Protein AF-A0A7S3T5W5-F1 (afdb_monomer)

Organism: NCBI:txid141414

Structure (mmCIF, N/CA/C/O backbone):
data_AF-A0A7S3T5W5-F1
#
_entry.id   AF-A0A7S3T5W5-F1
#
loop_
_atom_site.group_PDB
_atom_site.id
_atom_site.type_symbol
_atom_site.label_atom_id
_atom_site.label_alt_id
_atom_site.label_comp_id
_atom_site.label_asym_id
_atom_site.label_entity_id
_atom_site.label_seq_id
_atom_site.pdbx_PDB_ins_code
_atom_site.Cartn_x
_atom_site.Cartn_y
_atom_site.Cartn_z
_atom_site.occupancy
_atom_site.B_iso_or_equiv
_atom_site.auth_seq_id
_atom_site.auth_comp_id
_atom_site.auth_asym_id
_atom_site.auth_atom_id
_atom_site.pdbx_PDB_model_num
ATOM 1 N N . ARG A 1 1 ? 29.619 -6.002 -3.036 1.00 86.00 1 ARG A N 1
ATOM 2 C CA . ARG A 1 1 ? 29.368 -7.464 -2.971 1.00 86.00 1 ARG A CA 1
ATOM 3 C C . ARG A 1 1 ? 28.247 -7.757 -3.954 1.00 86.00 1 ARG A C 1
ATOM 5 O O . ARG A 1 1 ? 27.378 -6.903 -4.062 1.00 86.00 1 ARG A O 1
ATOM 12 N N . LEU A 1 2 ? 28.286 -8.880 -4.668 1.00 93.62 2 LEU A N 1
ATOM 13 C CA . LEU A 1 2 ? 27.121 -9.332 -5.434 1.00 93.62 2 LEU A CA 1
ATOM 14 C C . LEU A 1 2 ? 26.094 -9.904 -4.450 1.00 93.62 2 LEU A C 1
ATOM 16 O O . LEU A 1 2 ? 26.491 -10.571 -3.492 1.00 93.62 2 LEU A O 1
ATOM 20 N N . ALA A 1 3 ? 24.821 -9.569 -4.641 1.00 94.62 3 ALA A N 1
ATOM 21 C CA . ALA A 1 3 ? 23.721 -10.067 -3.823 1.00 94.62 3 ALA A CA 1
ATOM 22 C C . ALA A 1 3 ? 23.105 -11.312 -4.475 1.00 94.62 3 ALA A C 1
ATOM 24 O O . ALA A 1 3 ? 23.184 -11.472 -5.688 1.00 94.62 3 ALA A O 1
ATOM 25 N N . ASP A 1 4 ? 22.488 -12.178 -3.673 1.00 95.12 4 ASP A N 1
ATOM 26 C CA . ASP A 1 4 ? 21.743 -13.350 -4.161 1.00 95.12 4 ASP A CA 1
ATOM 27 C C . ASP A 1 4 ? 20.246 -13.011 -4.332 1.00 95.12 4 ASP A C 1
ATOM 29 O O . ASP A 1 4 ? 19.362 -13.739 -3.891 1.00 95.12 4 ASP A O 1
ATOM 33 N N . THR A 1 5 ? 19.978 -11.830 -4.898 1.00 95.19 5 THR A N 1
ATOM 34 C CA . THR A 1 5 ? 18.651 -11.273 -5.210 1.00 95.19 5 THR A CA 1
ATOM 35 C C . THR A 1 5 ? 18.779 -10.315 -6.386 1.00 95.19 5 THR A C 1
ATOM 37 O O . THR A 1 5 ? 19.760 -9.571 -6.451 1.00 95.19 5 THR A O 1
ATOM 40 N N . ASP A 1 6 ? 17.770 -10.286 -7.257 1.00 96.06 6 ASP A N 1
ATOM 41 C CA . ASP A 1 6 ? 17.783 -9.464 -8.479 1.00 96.06 6 ASP A CA 1
ATOM 42 C C . ASP A 1 6 ? 16.887 -8.219 -8.393 1.00 96.06 6 ASP A C 1
ATOM 44 O O . ASP A 1 6 ? 16.902 -7.375 -9.286 1.00 96.06 6 ASP A O 1
ATOM 48 N N . VAL A 1 7 ? 16.122 -8.070 -7.307 1.00 96.44 7 VAL A N 1
ATOM 49 C CA . VAL A 1 7 ? 15.159 -6.970 -7.129 1.00 96.44 7 VAL A CA 1
ATOM 50 C C . VAL A 1 7 ? 15.451 -6.136 -5.888 1.00 96.44 7 VAL A C 1
ATOM 52 O O . VAL A 1 7 ? 16.068 -6.593 -4.921 1.00 96.44 7 VAL A O 1
ATOM 55 N N . ARG A 1 8 ? 14.955 -4.894 -5.888 1.00 96.81 8 ARG A N 1
ATOM 56 C CA . ARG A 1 8 ? 15.221 -3.910 -4.824 1.00 96.81 8 ARG A CA 1
ATOM 57 C C . ARG A 1 8 ? 14.296 -4.017 -3.611 1.00 96.81 8 ARG A C 1
ATOM 59 O O . ARG A 1 8 ? 14.532 -3.361 -2.597 1.00 96.81 8 ARG A O 1
ATOM 66 N N . TRP A 1 9 ? 13.193 -4.753 -3.736 1.00 97.56 9 TRP A N 1
ATOM 67 C CA . TRP A 1 9 ? 12.006 -4.560 -2.902 1.00 97.56 9 TRP A CA 1
ATOM 68 C C . TRP A 1 9 ? 12.266 -4.748 -1.399 1.00 97.56 9 TRP A C 1
ATOM 70 O O . TRP A 1 9 ? 11.926 -3.865 -0.610 1.00 97.56 9 TRP A O 1
ATOM 80 N N . SER A 1 10 ? 12.926 -5.837 -0.996 1.00 95.81 10 SER A N 1
ATOM 81 C CA . SER A 1 10 ? 13.280 -6.099 0.409 1.00 95.81 10 SER A CA 1
ATOM 82 C C . SER A 1 10 ? 14.256 -5.071 0.985 1.00 95.81 10 SER A C 1
ATOM 84 O O . SER A 1 10 ? 14.128 -4.686 2.147 1.00 95.81 10 SER A O 1
ATOM 86 N N . VAL A 1 11 ? 15.194 -4.578 0.170 1.00 96.94 11 VAL A N 1
ATOM 87 C CA . VAL A 1 11 ? 16.167 -3.556 0.579 1.00 96.94 11 VAL A CA 1
ATOM 88 C C . VAL A 1 11 ? 15.455 -2.241 0.872 1.00 96.94 11 VAL A C 1
ATOM 90 O O . VAL A 1 11 ? 15.682 -1.647 1.925 1.00 96.94 11 VAL A O 1
ATOM 93 N N . ILE A 1 12 ? 14.553 -1.805 -0.016 1.00 97.94 12 ILE A N 1
ATOM 94 C CA . ILE A 1 12 ? 13.776 -0.584 0.226 1.00 97.94 12 ILE A CA 1
ATOM 95 C C . ILE A 1 12 ? 12.844 -0.778 1.422 1.00 97.94 12 ILE A C 1
ATOM 97 O O . ILE A 1 12 ? 12.814 0.084 2.297 1.00 97.94 12 ILE A O 1
ATOM 101 N N . SER A 1 13 ? 12.156 -1.921 1.504 1.00 97.75 13 SER A N 1
ATOM 102 C CA . SER A 1 13 ? 11.285 -2.260 2.633 1.00 97.75 13 SER A CA 1
ATOM 103 C C . SER A 1 13 ? 11.990 -2.100 3.982 1.00 97.75 13 SER A C 1
ATOM 105 O O . SER A 1 13 ? 11.450 -1.447 4.876 1.00 97.75 13 SER A O 1
ATOM 107 N N . ALA A 1 14 ? 13.215 -2.623 4.095 1.00 96.94 14 ALA A N 1
ATOM 108 C CA . ALA A 1 14 ? 14.029 -2.533 5.303 1.00 96.94 14 ALA A CA 1
ATOM 109 C C . ALA A 1 14 ? 14.593 -1.123 5.558 1.00 96.94 14 ALA A C 1
ATOM 111 O O . ALA A 1 14 ? 14.761 -0.735 6.709 1.00 96.94 14 ALA A O 1
ATOM 112 N N . SER A 1 15 ? 14.879 -0.346 4.506 1.00 96.94 15 SER A N 1
ATOM 113 C CA . SER A 1 15 ? 15.475 0.998 4.627 1.00 96.94 15 SER A CA 1
ATOM 114 C C . SER A 1 15 ? 14.566 2.043 5.281 1.00 96.94 15 SER A C 1
ATOM 116 O O . SER A 1 15 ? 15.057 3.059 5.768 1.00 96.94 15 SER A O 1
ATOM 118 N N . VAL A 1 16 ? 13.255 1.795 5.288 1.00 96.44 16 VAL A N 1
ATOM 119 C CA . VAL A 1 16 ? 12.230 2.673 5.874 1.00 96.44 16 VAL A CA 1
ATOM 120 C C . VAL A 1 16 ? 11.321 1.921 6.851 1.00 96.44 16 VAL A C 1
ATOM 122 O O . VAL A 1 16 ? 10.194 2.348 7.100 1.00 96.44 16 VAL A O 1
ATOM 125 N N . ASP A 1 17 ? 11.784 0.778 7.369 1.00 96.56 17 ASP A N 1
ATOM 126 C CA . ASP A 1 17 ? 11.076 0.040 8.414 1.00 96.56 17 ASP A CA 1
ATOM 127 C C . ASP A 1 17 ? 11.298 0.733 9.759 1.00 96.56 17 ASP A C 1
ATOM 129 O O . ASP A 1 17 ? 12.344 0.600 10.393 1.00 96.56 17 ASP A O 1
ATOM 133 N N . ASP A 1 18 ? 10.301 1.505 10.162 1.00 95.06 18 ASP A N 1
ATOM 134 C CA . ASP A 1 18 ? 10.277 2.299 11.385 1.00 95.06 18 ASP A CA 1
ATOM 135 C C . ASP A 1 18 ? 9.719 1.540 12.589 1.00 95.06 18 ASP A C 1
ATOM 137 O O . ASP A 1 18 ? 9.651 2.100 13.683 1.00 95.06 18 ASP A O 1
ATOM 141 N N . ARG A 1 19 ? 9.347 0.267 12.407 1.00 94.88 19 ARG A N 1
ATOM 142 C CA . ARG A 1 19 ? 8.740 -0.522 13.472 1.00 94.88 19 ARG A CA 1
ATOM 143 C C . ARG A 1 19 ? 9.658 -0.635 14.682 1.00 94.88 19 ARG A C 1
ATOM 145 O O . ARG A 1 19 ? 10.811 -1.077 14.578 1.00 94.88 19 ARG A O 1
ATOM 152 N N . THR A 1 20 ? 9.108 -0.360 15.857 1.00 92.12 20 THR A N 1
ATOM 153 C CA . THR A 1 20 ? 9.765 -0.654 17.128 1.00 92.12 20 THR A CA 1
ATOM 154 C C . THR A 1 20 ? 9.981 -2.172 17.280 1.00 92.12 20 THR A C 1
ATOM 156 O O . THR A 1 20 ? 9.339 -2.992 16.609 1.00 92.12 20 THR A O 1
ATOM 159 N N . PRO A 1 21 ? 10.865 -2.616 18.191 1.00 90.00 21 PRO A N 1
ATOM 160 C CA . PRO A 1 21 ? 10.935 -4.025 18.572 1.00 90.00 21 PRO A CA 1
ATOM 161 C C . PRO A 1 21 ? 9.570 -4.608 18.980 1.00 90.00 21 PRO A C 1
ATOM 163 O O . PRO A 1 21 ? 9.238 -5.709 18.544 1.00 90.00 21 PRO A O 1
ATOM 166 N N . GLY A 1 22 ? 8.757 -3.851 19.729 1.00 89.38 22 GLY A N 1
ATOM 167 C CA . GLY A 1 22 ? 7.414 -4.264 20.148 1.00 89.38 22 GLY A CA 1
ATOM 168 C C . GLY A 1 22 ? 6.473 -4.483 18.963 1.00 89.38 22 GLY A C 1
ATOM 169 O O . GLY A 1 22 ? 5.847 -5.536 18.858 1.00 89.38 22 GLY A O 1
ATOM 170 N N . GLU A 1 23 ? 6.458 -3.561 18.002 1.00 94.19 23 GLU A N 1
ATOM 171 C CA . GLU A 1 23 ? 5.658 -3.690 16.777 1.00 94.19 23 GLU A CA 1
ATOM 172 C C . GLU A 1 23 ? 6.127 -4.853 15.892 1.00 94.19 23 GLU A C 1
ATOM 174 O O . GLU A 1 23 ? 5.325 -5.475 15.196 1.00 94.19 23 GLU A O 1
ATOM 179 N N . ARG A 1 24 ? 7.415 -5.217 15.942 1.00 93.69 24 ARG A N 1
ATOM 180 C CA . ARG A 1 24 ? 7.939 -6.432 15.291 1.00 93.69 24 ARG A CA 1
ATOM 181 C C . ARG A 1 24 ? 7.608 -7.724 16.049 1.00 93.69 24 ARG A C 1
ATOM 183 O O . ARG A 1 24 ? 7.930 -8.804 15.558 1.00 93.69 24 ARG A O 1
ATOM 190 N N . GLY A 1 25 ? 6.962 -7.637 17.213 1.00 88.31 25 GLY A N 1
ATOM 191 C CA . GLY A 1 25 ? 6.639 -8.776 18.075 1.00 88.31 25 GLY A CA 1
ATOM 192 C C . GLY A 1 25 ? 7.830 -9.305 18.880 1.00 88.31 25 GLY A C 1
ATOM 193 O O . GLY A 1 25 ? 7.801 -10.451 19.320 1.00 88.31 25 GLY A O 1
ATOM 194 N N . GLN A 1 26 ? 8.887 -8.507 19.047 1.00 82.75 26 GLN A N 1
ATOM 195 C CA . GLN A 1 26 ? 10.055 -8.861 19.856 1.00 82.75 26 GLN A CA 1
ATOM 196 C C . GLN A 1 26 ? 9.803 -8.499 21.323 1.00 82.75 26 GLN A C 1
ATOM 198 O O . GLN A 1 26 ? 9.280 -7.427 21.634 1.00 82.75 26 GLN A O 1
ATOM 203 N N . VAL A 1 27 ? 10.208 -9.379 22.241 1.00 66.00 27 VAL A N 1
ATOM 204 C CA . VAL A 1 27 ? 10.130 -9.112 23.681 1.00 66.00 27 VAL A CA 1
ATOM 205 C C . VAL A 1 27 ? 11.167 -8.047 24.048 1.00 66.00 27 VAL A C 1
ATOM 207 O O . VAL A 1 27 ? 12.353 -8.185 23.740 1.00 66.00 27 VAL A O 1
ATOM 210 N N . MET A 1 28 ? 10.726 -6.984 24.727 1.00 56.69 28 MET A N 1
ATOM 211 C CA . MET A 1 28 ? 11.601 -5.970 25.327 1.00 56.69 28 MET A CA 1
ATOM 212 C C . MET A 1 28 ? 12.514 -6.647 26.367 1.00 56.69 28 MET A C 1
ATOM 214 O O . MET A 1 28 ? 12.115 -6.844 27.511 1.00 56.69 28 MET A O 1
ATOM 218 N N . GLY A 1 29 ? 13.719 -7.056 25.958 1.00 52.19 29 GLY A N 1
ATOM 219 C CA . GLY A 1 29 ? 14.706 -7.688 26.843 1.00 52.19 29 GLY A CA 1
ATOM 220 C C . GLY A 1 29 ? 15.726 -8.612 26.169 1.00 52.19 29 GLY A C 1
ATOM 221 O O . GLY A 1 29 ? 16.794 -8.818 26.735 1.00 52.19 29 GLY A O 1
ATOM 222 N N . GLU A 1 30 ? 15.457 -9.138 24.968 1.00 48.59 30 GLU A N 1
ATOM 223 C CA . GLU A 1 30 ? 16.302 -10.200 24.375 1.00 48.59 30 GLU A CA 1
ATOM 224 C C . GLU A 1 30 ? 17.381 -9.731 23.391 1.00 48.59 30 GLU A C 1
ATOM 226 O O . GLU A 1 30 ? 18.191 -10.527 22.922 1.00 48.59 30 GLU A O 1
ATOM 231 N N . SER A 1 31 ? 17.475 -8.439 23.100 1.00 43.03 31 SER A N 1
ATOM 232 C CA . SER A 1 31 ? 18.509 -7.953 22.190 1.00 43.03 31 SER A CA 1
ATOM 233 C C . SER A 1 31 ? 19.045 -6.614 22.650 1.00 43.03 31 SER A C 1
ATOM 235 O O . SER A 1 31 ? 18.302 -5.635 22.699 1.00 43.03 31 SER A O 1
ATOM 237 N N . GLY A 1 32 ? 20.354 -6.573 22.917 1.00 44.53 32 GLY A N 1
ATOM 238 C CA . GLY A 1 32 ? 21.170 -5.360 23.007 1.00 44.53 32 GLY A CA 1
ATOM 239 C C . GLY A 1 32 ? 21.249 -4.636 21.661 1.00 44.53 32 GLY A C 1
ATOM 240 O O . GLY A 1 32 ? 22.332 -4.418 21.125 1.00 44.53 32 GLY A O 1
ATOM 241 N N . SER A 1 33 ? 20.089 -4.320 21.085 1.00 43.16 33 SER A N 1
ATOM 242 C CA . SER A 1 33 ? 19.971 -3.505 19.891 1.00 43.16 33 SER A CA 1
ATOM 243 C C . SER A 1 33 ? 20.344 -2.066 20.260 1.00 43.16 33 SER A C 1
ATOM 245 O O . SER A 1 33 ? 19.789 -1.527 21.216 1.00 43.16 33 SER A O 1
ATOM 247 N N . PRO A 1 34 ? 21.259 -1.417 19.524 1.00 41.34 34 PRO A N 1
ATOM 248 C CA . PRO A 1 34 ? 21.714 -0.057 19.805 1.00 41.34 34 PRO A CA 1
ATOM 249 C C . PRO A 1 34 ? 20.686 1.027 19.427 1.00 41.34 34 PRO A C 1
ATOM 251 O O . PRO A 1 34 ? 21.015 2.212 19.429 1.00 41.34 34 PRO A O 1
ATOM 254 N N . HIS A 1 35 ? 19.451 0.658 19.072 1.00 46.66 35 HIS A N 1
ATOM 255 C CA . HIS A 1 35 ? 18.385 1.622 18.821 1.00 46.66 35 HIS A CA 1
ATOM 256 C C . HIS A 1 35 ? 17.743 2.047 20.133 1.00 46.66 35 HIS A C 1
ATOM 258 O O . HIS A 1 35 ? 17.235 1.217 20.881 1.00 46.66 35 HIS A O 1
ATOM 264 N N . ALA A 1 36 ? 17.841 3.353 20.393 1.00 50.69 36 ALA A N 1
ATOM 265 C CA . ALA A 1 36 ? 17.398 4.030 21.597 1.00 50.69 36 ALA A CA 1
ATOM 266 C C . ALA A 1 36 ? 16.082 3.449 22.118 1.00 50.69 36 ALA A C 1
ATOM 268 O O . ALA A 1 36 ? 15.054 3.502 21.443 1.00 50.69 36 ALA A O 1
ATOM 269 N N . THR A 1 37 ? 16.124 2.897 23.327 1.00 62.66 37 THR A N 1
ATOM 270 C CA . THR A 1 37 ? 14.922 2.539 24.065 1.00 62.66 37 THR A CA 1
ATOM 271 C C . THR A 1 37 ? 14.177 3.841 24.334 1.00 62.66 37 THR A C 1
ATOM 273 O O . THR A 1 37 ? 14.591 4.632 25.184 1.00 62.66 37 THR A O 1
ATOM 276 N N . LEU A 1 38 ? 13.129 4.111 23.554 1.00 67.75 38 LEU A N 1
ATOM 277 C CA . LEU A 1 38 ? 12.224 5.224 23.817 1.00 67.75 38 LEU A CA 1
ATOM 278 C C . LEU A 1 38 ? 11.698 5.091 25.249 1.00 67.75 38 LEU A C 1
ATOM 280 O O . LEU A 1 38 ? 11.463 3.979 25.737 1.00 67.75 38 LEU A O 1
ATOM 284 N N . SER A 1 39 ? 11.531 6.217 25.943 1.00 76.75 39 SER A N 1
ATOM 285 C CA . SER A 1 39 ? 10.939 6.168 27.276 1.00 76.75 39 SER A CA 1
ATOM 286 C C . SER A 1 39 ? 9.502 5.648 27.178 1.00 76.75 39 SER A C 1
ATOM 288 O O . SER A 1 39 ? 8.839 5.828 26.156 1.00 76.75 39 SER A O 1
ATOM 290 N N . SER A 1 40 ? 8.967 5.052 28.249 1.00 76.81 40 SER A N 1
ATOM 291 C CA . SER A 1 40 ? 7.560 4.619 28.269 1.00 76.81 40 SER A CA 1
ATOM 292 C C . SER A 1 40 ? 6.593 5.759 27.925 1.00 76.81 40 SER A C 1
ATOM 294 O O . SER A 1 40 ? 5.535 5.514 27.361 1.00 76.81 40 SER A O 1
ATOM 296 N N . LYS A 1 41 ? 6.961 7.009 28.238 1.00 82.25 41 LYS A N 1
ATOM 297 C CA . LYS A 1 41 ? 6.171 8.198 27.906 1.00 82.25 41 LYS A CA 1
ATOM 298 C C . LYS A 1 41 ? 6.202 8.518 26.410 1.00 82.25 41 LYS A C 1
ATOM 300 O O . LYS A 1 41 ? 5.179 8.933 25.879 1.00 82.25 41 LYS A O 1
ATOM 305 N N . ASP A 1 42 ? 7.346 8.339 25.756 1.00 82.50 42 ASP A N 1
ATOM 306 C CA . ASP A 1 42 ? 7.488 8.591 24.318 1.00 82.50 42 ASP A CA 1
ATOM 307 C C . ASP A 1 42 ? 6.812 7.479 23.507 1.00 82.50 42 ASP A C 1
ATOM 309 O O . ASP A 1 42 ? 6.138 7.762 22.526 1.00 82.50 42 ASP A O 1
ATOM 313 N N . MET A 1 43 ? 6.889 6.228 23.976 1.00 79.38 43 MET A N 1
ATOM 314 C CA . MET A 1 43 ? 6.173 5.096 23.374 1.00 79.38 43 MET A CA 1
ATOM 315 C C . MET A 1 43 ? 4.655 5.311 23.361 1.00 79.38 43 MET A C 1
ATOM 317 O O . MET A 1 43 ? 4.012 5.017 22.363 1.00 79.38 43 MET A O 1
ATOM 321 N N . LEU A 1 44 ? 4.080 5.881 24.427 1.00 83.75 44 LEU A N 1
ATOM 322 C CA . LEU A 1 44 ? 2.645 6.196 24.497 1.00 83.75 44 LEU A CA 1
ATOM 323 C C . LEU A 1 44 ? 2.183 7.246 23.472 1.00 83.75 44 LEU A C 1
ATOM 325 O O . LEU A 1 44 ? 0.979 7.401 23.293 1.00 83.75 44 LEU A O 1
ATOM 329 N N . GLN A 1 45 ? 3.103 7.979 22.837 1.00 87.19 45 GLN A N 1
ATOM 330 C CA . GLN A 1 45 ? 2.773 8.940 21.778 1.00 87.19 45 GLN A CA 1
ATOM 331 C C . GLN A 1 45 ? 2.761 8.309 20.384 1.00 87.19 45 GLN A C 1
ATOM 333 O O . GLN A 1 45 ? 2.250 8.932 19.459 1.00 87.19 45 GLN A O 1
ATOM 338 N N . LEU A 1 46 ? 3.327 7.109 20.234 1.00 91.44 46 LEU A N 1
ATOM 339 C CA . LEU A 1 46 ? 3.316 6.372 18.975 1.00 91.44 46 LEU A CA 1
ATOM 340 C C . LEU A 1 46 ? 1.947 5.730 18.744 1.00 91.44 46 LEU A C 1
ATOM 342 O O . LEU A 1 46 ? 1.253 5.349 19.695 1.00 91.44 46 LEU A O 1
ATOM 346 N N . ALA A 1 47 ? 1.592 5.537 17.478 1.00 91.25 47 ALA A N 1
ATOM 347 C CA . ALA A 1 47 ? 0.426 4.765 17.078 1.00 91.25 47 ALA A CA 1
ATOM 348 C C . ALA A 1 47 ? 0.428 3.389 17.772 1.00 91.25 47 ALA A C 1
ATOM 350 O O . ALA A 1 47 ? 1.439 2.686 17.832 1.00 91.25 47 ALA A O 1
ATOM 351 N N . GLY A 1 48 ? -0.700 3.013 18.384 1.00 89.62 48 GLY A N 1
ATOM 352 C CA . GLY A 1 48 ? -0.797 1.765 19.153 1.00 89.62 48 GLY A CA 1
ATOM 353 C C . GLY A 1 48 ? 0.204 1.651 20.318 1.00 89.62 48 GLY A C 1
ATOM 354 O O . GLY A 1 48 ? 0.554 0.540 20.728 1.00 89.62 48 GLY A O 1
ATOM 355 N N . GLY A 1 49 ? 0.719 2.777 20.820 1.00 90.06 49 GLY A N 1
ATOM 356 C CA . GLY A 1 49 ? 1.730 2.828 21.874 1.00 90.06 49 GLY A CA 1
ATOM 357 C C . GLY A 1 49 ? 3.083 2.229 21.473 1.00 90.06 49 GLY A C 1
ATOM 358 O O . GLY A 1 49 ? 3.848 1.837 22.355 1.00 90.06 49 GLY A O 1
ATOM 359 N N . GLY A 1 50 ? 3.340 2.049 20.170 1.00 88.25 50 GLY A N 1
ATOM 360 C CA . GLY A 1 50 ? 4.531 1.373 19.649 1.00 88.25 50 GLY A CA 1
ATOM 361 C C . GLY A 1 50 ? 4.656 -0.087 20.098 1.00 88.25 50 GLY A C 1
ATOM 362 O O . GLY A 1 50 ? 5.763 -0.622 20.145 1.00 88.25 50 GLY A O 1
ATOM 363 N N . MET A 1 51 ? 3.546 -0.723 20.489 1.00 87.31 51 MET A N 1
ATOM 364 C CA . MET A 1 51 ? 3.509 -2.098 21.008 1.00 87.31 51 MET A CA 1
ATOM 365 C C . MET A 1 51 ? 2.526 -2.997 20.256 1.00 87.31 51 MET A C 1
ATOM 367 O O . MET A 1 51 ? 2.630 -4.221 20.340 1.00 87.31 51 MET A O 1
ATOM 371 N N . VAL A 1 52 ? 1.570 -2.416 19.524 1.00 91.38 52 VAL A N 1
ATOM 372 C CA . VAL A 1 52 ? 0.669 -3.183 18.659 1.00 91.38 52 VAL A CA 1
ATOM 373 C C . VAL A 1 52 ? 1.490 -3.811 17.538 1.00 91.38 52 VAL A C 1
ATOM 375 O O . VAL A 1 52 ? 2.196 -3.127 16.805 1.00 91.38 52 VAL A O 1
ATOM 378 N N . ARG A 1 53 ? 1.409 -5.135 17.397 1.00 94.19 53 ARG A N 1
ATOM 379 C CA . ARG A 1 53 ? 2.174 -5.857 16.380 1.00 94.19 53 ARG A CA 1
ATOM 380 C C . ARG A 1 53 ? 1.772 -5.402 14.977 1.00 94.19 53 ARG A C 1
ATOM 382 O O . ARG A 1 53 ? 0.600 -5.447 14.622 1.00 94.19 53 ARG A O 1
ATOM 389 N N . LEU A 1 54 ? 2.760 -5.049 14.162 1.00 96.94 54 LEU A N 1
ATOM 390 C CA . LEU A 1 54 ? 2.620 -4.686 12.755 1.00 96.94 54 LEU A CA 1
ATOM 391 C C . LEU A 1 54 ? 3.377 -5.725 11.914 1.00 96.94 54 LEU A C 1
ATOM 393 O O . LEU A 1 54 ? 4.612 -5.703 11.884 1.00 96.94 54 LEU A O 1
ATOM 397 N N . PRO A 1 55 ? 2.684 -6.643 11.208 1.00 96.44 55 PRO A N 1
ATOM 398 C CA . PRO A 1 55 ? 3.339 -7.769 10.531 1.00 96.44 55 PRO A CA 1
ATOM 399 C C . PRO A 1 55 ? 4.336 -7.359 9.442 1.00 96.44 55 PRO A C 1
ATOM 401 O O . PRO A 1 55 ? 5.338 -8.039 9.220 1.00 96.44 55 PRO A O 1
ATOM 404 N N . LYS A 1 56 ? 4.100 -6.214 8.793 1.00 97.19 56 LYS A N 1
ATOM 405 C CA . LYS A 1 56 ? 4.893 -5.707 7.667 1.00 97.19 56 LYS A CA 1
ATOM 406 C C . LYS A 1 56 ? 5.502 -4.339 7.980 1.00 97.19 56 LYS A C 1
ATOM 408 O O . LYS A 1 56 ? 4.937 -3.581 8.769 1.00 97.19 56 LYS A O 1
ATOM 413 N N . SER A 1 57 ? 6.606 -4.000 7.314 1.00 97.88 57 SER A N 1
ATOM 414 C CA . SER A 1 57 ? 7.062 -2.605 7.185 1.00 97.88 57 SER A CA 1
ATOM 415 C C . SER A 1 57 ? 5.968 -1.761 6.517 1.00 97.88 57 SER A C 1
ATOM 417 O O . SER A 1 57 ? 5.134 -2.288 5.774 1.00 97.88 57 SER A O 1
ATOM 419 N N . ARG A 1 58 ? 5.972 -0.443 6.741 1.00 97.38 58 ARG A N 1
ATOM 420 C CA . ARG A 1 58 ? 5.111 0.489 5.991 1.00 97.38 58 ARG A CA 1
ATOM 421 C C . ARG A 1 58 ? 5.435 0.523 4.493 1.00 97.38 58 ARG A C 1
ATOM 423 O O . ARG A 1 58 ? 4.610 0.976 3.700 1.00 97.38 58 ARG A O 1
ATOM 430 N N . TYR A 1 59 ? 6.612 0.024 4.105 1.00 98.31 59 TYR A N 1
ATOM 431 C CA . TYR A 1 59 ? 6.942 -0.325 2.728 1.00 98.31 59 TYR A CA 1
ATOM 432 C C . TYR A 1 59 ? 6.867 -1.847 2.543 1.00 98.31 59 TYR A C 1
ATOM 434 O O . TYR A 1 59 ? 7.763 -2.567 2.983 1.00 98.31 59 TYR A O 1
ATOM 442 N N . ALA A 1 60 ? 5.808 -2.359 1.911 1.00 97.62 60 ALA A N 1
ATOM 443 C CA . ALA A 1 60 ? 5.570 -3.800 1.727 1.00 97.62 60 ALA A CA 1
ATOM 444 C C . ALA A 1 60 ? 4.471 -4.085 0.684 1.00 97.62 60 ALA A C 1
ATOM 446 O O . ALA A 1 60 ? 3.885 -3.166 0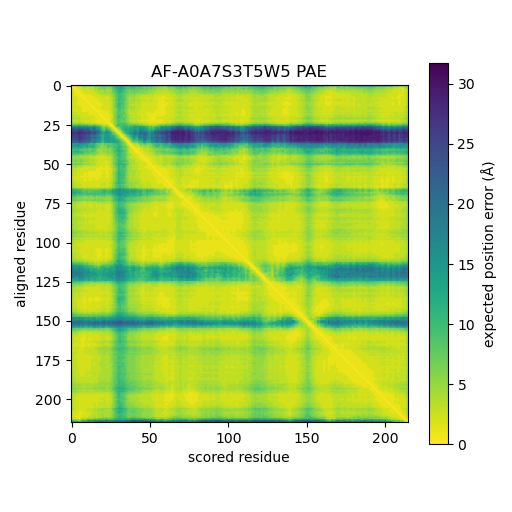.126 1.00 97.62 60 ALA A O 1
ATOM 447 N N . SER A 1 61 ? 4.171 -5.351 0.381 1.00 97.56 61 SER A N 1
ATOM 448 C CA . SER A 1 61 ? 2.969 -5.700 -0.397 1.00 97.5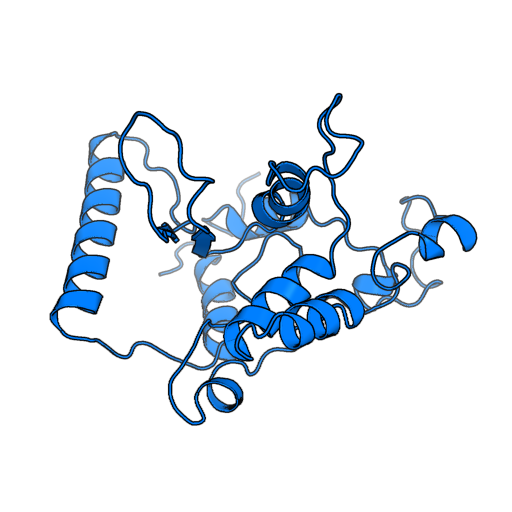6 61 SER A CA 1
ATOM 449 C C . SER A 1 61 ? 1.690 -5.164 0.259 1.00 97.56 61 SER A C 1
ATOM 451 O O . SER A 1 61 ? 1.662 -4.883 1.461 1.00 97.56 61 SER A O 1
ATOM 453 N N . ILE A 1 62 ? 0.617 -5.017 -0.527 1.00 97.31 62 ILE A N 1
ATOM 454 C CA . ILE A 1 62 ? -0.686 -4.604 0.009 1.00 97.31 62 ILE A CA 1
ATOM 455 C C . ILE A 1 62 ? -1.169 -5.534 1.131 1.00 97.31 62 ILE A C 1
ATOM 457 O O . ILE A 1 62 ? -0.921 -6.738 1.119 1.00 97.31 62 ILE A O 1
ATOM 461 N N . SER A 1 63 ? -1.877 -4.960 2.102 1.00 96.94 63 SER A N 1
ATOM 462 C CA . SER A 1 63 ? -2.423 -5.708 3.247 1.00 96.94 63 SER A CA 1
ATOM 463 C C . SER A 1 63 ? -3.923 -5.968 3.142 1.00 96.94 63 SER A C 1
ATOM 465 O O . SER A 1 63 ? -4.436 -6.816 3.864 1.00 96.94 63 SER A O 1
ATOM 467 N N . ARG A 1 64 ? -4.642 -5.213 2.297 1.00 96.50 64 ARG A N 1
ATOM 468 C CA . ARG A 1 64 ? -6.099 -5.310 2.132 1.00 96.50 64 ARG A CA 1
ATOM 469 C C . ARG A 1 64 ? -6.516 -4.931 0.713 1.00 96.50 64 ARG A C 1
ATOM 471 O O . ARG A 1 64 ? -6.081 -3.902 0.196 1.00 96.50 64 ARG A O 1
ATOM 478 N N . TYR A 1 65 ? -7.407 -5.711 0.121 1.00 96.62 65 TYR A N 1
ATOM 479 C CA . TYR A 1 65 ? -8.178 -5.345 -1.056 1.00 96.62 65 TYR A CA 1
ATOM 480 C C . TYR A 1 65 ? -9.326 -4.404 -0.708 1.00 96.62 65 TYR A C 1
ATOM 482 O O . TYR A 1 65 ? -9.993 -4.561 0.317 1.00 96.62 65 TYR A O 1
ATOM 490 N N . LEU A 1 66 ? -9.624 -3.508 -1.650 1.00 94.94 66 LEU A N 1
ATOM 491 C CA . LEU A 1 66 ? -10.857 -2.725 -1.691 1.00 94.94 66 LEU A CA 1
ATOM 492 C C . LEU A 1 66 ? -11.992 -3.509 -2.384 1.00 94.94 66 LEU A C 1
ATOM 494 O O . LEU A 1 66 ? -12.559 -3.047 -3.371 1.00 94.94 66 LEU A O 1
ATOM 498 N N . ALA A 1 67 ? -12.239 -4.751 -1.958 1.00 86.81 67 ALA A N 1
ATOM 499 C CA . ALA A 1 67 ? -13.192 -5.645 -2.616 1.00 86.81 67 ALA A CA 1
ATOM 500 C C . ALA A 1 67 ? -14.635 -5.362 -2.175 1.00 86.81 67 ALA A C 1
ATOM 502 O O . ALA A 1 67 ? -14.938 -5.372 -0.984 1.00 86.81 67 ALA A O 1
ATOM 503 N N . ASN A 1 68 ? -15.540 -5.172 -3.133 1.00 79.44 68 ASN A N 1
ATOM 504 C CA . ASN A 1 68 ? -16.955 -4.866 -2.885 1.00 79.44 68 ASN A CA 1
ATOM 505 C C . ASN A 1 68 ? -17.911 -6.031 -3.211 1.00 79.44 68 ASN A C 1
ATOM 507 O O . ASN A 1 68 ? -19.124 -5.885 -3.072 1.00 79.44 68 ASN A O 1
ATOM 511 N N . CYS A 1 69 ? -17.392 -7.186 -3.636 1.00 83.75 69 CYS A N 1
ATOM 512 C CA . CYS A 1 69 ? -18.206 -8.372 -3.882 1.00 83.75 69 CYS A CA 1
ATOM 513 C C . CYS A 1 69 ? -18.571 -9.110 -2.581 1.00 83.75 69 CYS A C 1
ATOM 515 O O . CYS A 1 69 ? -17.822 -9.110 -1.601 1.00 83.75 69 CYS A O 1
ATOM 517 N N . GLN A 1 70 ? -19.746 -9.745 -2.568 1.00 85.56 70 GLN A N 1
ATOM 518 C CA . GLN A 1 70 ? -20.273 -10.441 -1.392 1.00 85.56 70 GLN A CA 1
ATOM 519 C C . GLN A 1 70 ? -19.326 -11.568 -0.945 1.00 85.56 70 GLN A C 1
ATOM 521 O O . GLN A 1 70 ? -18.964 -12.433 -1.740 1.00 85.56 70 GLN A O 1
ATOM 526 N N . GLY A 1 71 ? -18.924 -11.554 0.329 1.00 87.06 71 GLY A N 1
ATOM 527 C CA . GLY A 1 71 ? -18.005 -12.541 0.916 1.00 87.06 71 GLY A CA 1
ATOM 528 C C . GLY A 1 71 ? -16.534 -12.387 0.501 1.00 87.06 71 GLY A C 1
ATOM 529 O O . GLY A 1 71 ? -15.684 -13.171 0.918 1.00 87.06 71 GLY A O 1
ATOM 530 N N . CYS A 1 72 ? -16.202 -11.403 -0.342 1.00 89.81 72 CYS A N 1
ATOM 531 C CA . CYS A 1 72 ? -14.839 -11.213 -0.836 1.00 89.81 72 CYS A CA 1
ATOM 532 C C . CYS A 1 72 ? -13.895 -10.657 0.226 1.00 89.81 72 CYS A C 1
ATOM 534 O O . CYS A 1 72 ? -12.704 -10.962 0.197 1.00 89.81 72 CYS A O 1
ATOM 536 N N . GLN A 1 73 ? -14.420 -9.871 1.169 1.00 90.56 73 GLN A N 1
ATOM 537 C CA . GLN A 1 73 ? -13.637 -9.366 2.291 1.00 90.56 73 GLN A CA 1
ATOM 538 C C . GLN A 1 73 ? -13.093 -10.521 3.133 1.00 90.56 73 GLN A C 1
ATOM 540 O O . GLN A 1 73 ? -11.882 -10.604 3.303 1.00 90.56 73 GLN A O 1
ATOM 545 N N . GLU A 1 74 ? -13.937 -11.448 3.594 1.00 91.06 74 GLU A N 1
ATOM 546 C CA . GLU A 1 74 ? -13.469 -12.576 4.409 1.00 91.06 74 GLU A CA 1
ATOM 547 C C . GLU A 1 74 ? -12.635 -13.574 3.601 1.00 91.06 74 GLU A C 1
ATOM 549 O O . GLU A 1 74 ? -11.701 -14.172 4.126 1.00 91.06 74 GLU A O 1
ATOM 554 N N . ARG A 1 75 ? -12.964 -13.759 2.318 1.00 94.38 75 ARG A N 1
ATOM 555 C CA . ARG A 1 75 ? -12.296 -14.747 1.467 1.00 94.38 75 ARG A CA 1
ATOM 556 C C . ARG A 1 75 ? -10.896 -14.329 1.024 1.00 94.38 75 ARG A C 1
ATOM 558 O O . ARG A 1 75 ? -10.038 -15.196 0.880 1.00 94.38 75 ARG A O 1
ATOM 565 N N . PHE A 1 76 ? -10.688 -13.048 0.716 1.00 96.00 76 PHE A N 1
ATOM 566 C CA . PHE A 1 76 ? -9.453 -12.584 0.076 1.00 96.00 76 PHE A CA 1
ATOM 567 C C . PHE A 1 76 ? -8.570 -11.722 0.980 1.00 96.00 76 PHE A C 1
ATOM 569 O O . PHE A 1 76 ? -7.367 -11.660 0.743 1.00 96.00 76 PHE A O 1
ATOM 576 N N . ASN A 1 77 ? -9.126 -11.084 2.015 1.00 96.75 77 ASN A N 1
ATOM 577 C CA . ASN A 1 77 ? -8.343 -10.345 3.009 1.00 96.75 77 ASN A CA 1
ATOM 578 C C . ASN A 1 77 ? -8.016 -11.237 4.212 1.00 96.75 77 ASN A C 1
ATOM 580 O O . ASN A 1 77 ? -8.464 -10.983 5.327 1.00 96.75 77 ASN A O 1
ATOM 584 N N . ASP A 1 78 ? -7.230 -12.282 3.965 1.00 96.88 78 ASP A N 1
ATOM 585 C CA . ASP A 1 78 ? -6.866 -13.338 4.919 1.00 96.88 78 ASP A CA 1
ATOM 586 C C . ASP A 1 78 ? -5.559 -13.071 5.691 1.00 96.88 78 ASP A C 1
ATOM 588 O O . ASP A 1 78 ? -5.078 -13.924 6.435 1.00 96.88 78 ASP A O 1
ATOM 592 N N . LEU A 1 79 ? -4.984 -11.877 5.537 1.00 96.81 79 LEU A N 1
ATOM 593 C CA . LEU A 1 79 ? -3.816 -11.432 6.292 1.00 96.81 79 LEU A CA 1
ATOM 59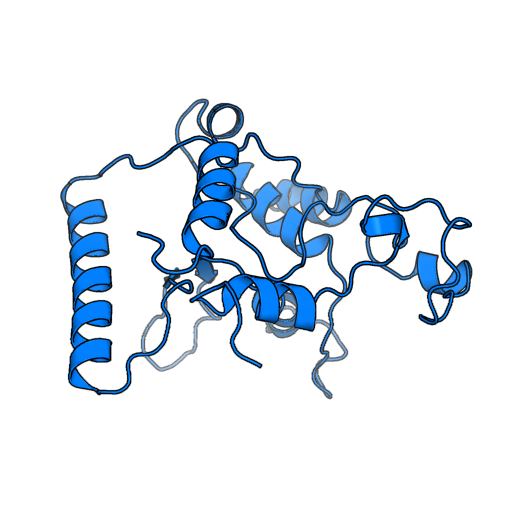4 C C . LEU A 1 79 ? -4.205 -10.778 7.621 1.00 96.81 79 LEU A C 1
ATOM 596 O O . LEU A 1 79 ? -5.216 -10.081 7.735 1.00 96.81 79 LEU A O 1
ATOM 600 N N . GLU A 1 80 ? -3.317 -10.894 8.606 1.00 95.81 80 GLU A N 1
ATOM 601 C CA . GLU A 1 80 ? -3.340 -10.038 9.789 1.00 95.81 80 GLU A CA 1
ATOM 602 C C . GLU A 1 80 ? -3.018 -8.592 9.373 1.00 95.81 80 GLU A C 1
ATOM 604 O O . GLU A 1 80 ? -1.878 -8.242 9.068 1.00 95.81 80 GLU A O 1
ATOM 609 N N . ALA A 1 81 ? -4.045 -7.746 9.336 1.00 96.12 81 ALA A N 1
ATOM 610 C CA . ALA A 1 81 ? -3.936 -6.330 9.004 1.00 96.12 81 ALA A CA 1
ATOM 611 C C . ALA A 1 81 ? -4.540 -5.504 10.151 1.00 96.12 81 ALA A C 1
ATOM 613 O O . ALA A 1 81 ? -5.748 -5.244 10.123 1.00 96.12 81 ALA A O 1
ATOM 614 N N . PRO A 1 82 ? -3.725 -5.132 11.163 1.00 96.94 82 PRO A N 1
ATOM 615 C CA . PRO A 1 82 ? -4.154 -4.317 12.298 1.00 96.94 82 PRO A CA 1
ATOM 616 C C . PRO A 1 82 ? -4.837 -3.030 11.840 1.00 96.94 82 PRO A C 1
ATOM 618 O O . PRO A 1 82 ? -4.481 -2.481 10.797 1.00 96.94 82 PRO A O 1
ATOM 621 N N . LEU A 1 83 ? -5.811 -2.555 12.609 1.00 97.88 83 LEU A N 1
ATOM 622 C CA . LEU A 1 83 ? -6.595 -1.362 12.296 1.00 97.88 83 LEU A CA 1
ATOM 623 C C . LEU A 1 83 ? -6.486 -0.377 13.449 1.00 97.88 83 LEU A C 1
ATOM 625 O O . LEU A 1 83 ? -6.544 -0.793 14.606 1.00 97.88 83 LEU A O 1
ATOM 629 N N . ASP A 1 84 ? -6.384 0.907 13.129 1.00 97.88 84 ASP A N 1
ATOM 630 C CA . ASP A 1 84 ? -6.546 1.950 14.128 1.00 97.88 84 ASP A CA 1
ATOM 631 C C . ASP A 1 84 ? -8.039 2.074 14.500 1.00 97.88 84 ASP A C 1
ATOM 633 O O . ASP A 1 84 ? -8.868 2.336 13.618 1.00 97.88 84 ASP A O 1
ATOM 637 N N . PRO A 1 85 ? -8.425 1.820 15.765 1.00 97.00 85 PRO A N 1
ATOM 638 C CA . PRO A 1 85 ? -9.831 1.754 16.154 1.00 97.00 85 PRO A CA 1
ATOM 639 C C . PRO A 1 85 ? -10.518 3.123 16.113 1.00 97.00 85 PRO A C 1
ATOM 641 O O . PRO A 1 85 ? -11.709 3.184 15.809 1.00 97.00 85 PRO A O 1
ATOM 644 N N . GLU A 1 86 ? -9.788 4.207 16.386 1.00 96.62 86 GLU A N 1
ATOM 645 C CA . GLU A 1 86 ? -10.334 5.567 16.380 1.00 96.62 86 GLU A CA 1
ATOM 646 C C . GLU A 1 86 ? -10.623 6.032 14.950 1.00 96.62 86 GLU A C 1
ATOM 648 O O . GLU A 1 86 ? -11.735 6.472 14.651 1.00 96.62 86 GLU A O 1
ATOM 653 N N . ALA A 1 87 ? -9.668 5.848 14.036 1.00 97.38 87 ALA A N 1
ATOM 654 C CA . ALA A 1 87 ? -9.847 6.118 12.617 1.00 97.38 87 ALA A CA 1
ATOM 655 C C . ALA A 1 87 ? -10.973 5.262 12.028 1.00 97.38 87 ALA A C 1
ATOM 657 O O . ALA A 1 87 ? -11.788 5.770 11.260 1.00 97.38 87 ALA A O 1
ATOM 658 N N . LEU A 1 88 ? -11.057 3.978 12.398 1.00 98.31 88 LEU A N 1
ATOM 659 C CA . LEU A 1 88 ? -12.121 3.096 11.922 1.00 98.31 88 LEU A CA 1
ATOM 660 C C . LEU A 1 88 ? -13.506 3.582 12.364 1.00 98.31 88 LEU A C 1
ATOM 662 O O . LEU A 1 88 ? -14.410 3.665 11.533 1.00 98.31 88 LEU A O 1
ATOM 666 N N . ALA A 1 89 ? -13.665 3.924 13.647 1.00 98.50 89 ALA A N 1
ATOM 667 C CA . ALA A 1 89 ? -14.918 4.452 14.179 1.00 98.50 89 ALA A CA 1
ATOM 668 C C . ALA A 1 89 ? -15.314 5.759 13.478 1.00 98.50 89 ALA A C 1
ATOM 670 O O . ALA A 1 89 ? -16.436 5.877 12.992 1.00 98.50 89 ALA A O 1
ATOM 671 N N . LEU A 1 90 ? -14.365 6.688 13.318 1.00 97.81 90 LEU A N 1
ATOM 672 C CA . LEU A 1 90 ? -14.585 7.954 12.618 1.00 97.81 90 LEU A CA 1
ATOM 673 C C . LEU A 1 90 ? -15.051 7.745 11.168 1.00 97.81 90 LEU A C 1
ATOM 675 O O . LEU A 1 90 ? -15.949 8.440 10.692 1.00 97.81 90 LEU A O 1
ATOM 679 N N . LEU A 1 91 ? -14.448 6.792 10.452 1.00 98.00 91 LEU A N 1
ATOM 680 C CA . LEU A 1 91 ? -14.810 6.482 9.068 1.00 98.00 91 LEU A CA 1
ATOM 681 C C . LEU A 1 91 ? -16.216 5.874 8.974 1.00 98.00 91 LEU A C 1
ATOM 683 O O . LEU A 1 91 ? -16.968 6.228 8.065 1.00 98.00 91 LEU A O 1
ATOM 687 N N . TYR A 1 92 ? -16.599 5.013 9.919 1.00 98.19 92 TYR A N 1
ATOM 688 C CA . TYR A 1 92 ? -17.957 4.468 9.989 1.00 98.19 92 TYR A CA 1
ATOM 689 C C . TYR A 1 92 ? -19.004 5.513 10.344 1.00 98.19 92 TYR A C 1
ATOM 691 O O . TYR A 1 92 ? -20.040 5.568 9.681 1.00 98.19 92 TYR A O 1
ATOM 699 N N . ASP A 1 93 ? -18.723 6.382 11.312 1.00 98.31 93 ASP A N 1
ATOM 700 C CA . ASP A 1 93 ? -19.623 7.475 11.683 1.00 98.31 93 ASP A CA 1
ATOM 701 C C . ASP A 1 93 ? -19.831 8.454 10.514 1.00 98.31 93 ASP A C 1
ATOM 703 O O . ASP A 1 93 ? -20.913 9.018 10.343 1.00 98.31 93 ASP A O 1
ATOM 707 N N . ALA A 1 94 ? -18.822 8.605 9.649 1.00 97.31 94 ALA A N 1
ATOM 708 C CA . ALA A 1 94 ? -18.906 9.368 8.405 1.00 97.31 94 ALA A CA 1
ATOM 709 C C . ALA A 1 94 ? -19.616 8.627 7.248 1.00 97.31 94 ALA A C 1
ATOM 711 O O . ALA A 1 94 ? -19.780 9.200 6.168 1.00 97.31 94 ALA A O 1
ATOM 712 N N . GLY A 1 95 ? -20.038 7.373 7.442 1.00 97.62 95 GLY A N 1
ATOM 713 C CA . GLY A 1 95 ? -20.746 6.568 6.444 1.00 97.62 95 GLY A CA 1
ATOM 714 C C . GLY A 1 95 ? -19.857 5.960 5.353 1.00 97.62 95 GLY A C 1
ATOM 715 O O . GLY A 1 95 ? -20.362 5.622 4.281 1.00 97.62 95 GLY A O 1
ATOM 716 N N . ILE A 1 96 ? -18.546 5.834 5.590 1.00 96.62 96 ILE A N 1
ATOM 717 C CA . ILE A 1 96 ? -17.626 5.146 4.675 1.00 96.62 96 ILE A CA 1
ATOM 718 C C . ILE A 1 96 ? -17.868 3.633 4.744 1.00 96.62 96 ILE A C 1
ATOM 720 O O . ILE A 1 96 ? -18.064 3.073 5.822 1.00 96.62 96 ILE A O 1
ATOM 724 N N . ASP A 1 97 ? -17.852 2.963 3.589 1.00 95.06 97 ASP A N 1
ATOM 725 C CA . ASP A 1 97 ? -18.084 1.522 3.510 1.00 95.06 97 ASP A CA 1
ATOM 726 C C . ASP A 1 97 ? -16.995 0.705 4.228 1.00 95.06 97 ASP A C 1
ATOM 728 O O . ASP A 1 97 ? -15.845 1.129 4.345 1.00 95.06 97 ASP A O 1
ATOM 732 N N . ASP A 1 98 ? -17.359 -0.503 4.669 1.00 94.06 98 ASP A N 1
ATOM 733 C CA . ASP A 1 98 ? -16.498 -1.414 5.439 1.00 94.06 98 ASP A CA 1
ATOM 734 C C . ASP A 1 98 ? -15.122 -1.641 4.801 1.00 94.06 98 ASP A C 1
ATOM 736 O O . ASP A 1 98 ? -14.090 -1.570 5.474 1.00 94.06 98 ASP A O 1
ATOM 740 N N . SER A 1 99 ? -15.091 -1.862 3.486 1.00 95.06 99 SER A N 1
ATOM 741 C CA . SER A 1 99 ? -13.852 -2.173 2.788 1.00 95.06 99 SER A CA 1
ATOM 742 C C . SER A 1 99 ? -12.901 -0.982 2.786 1.00 95.06 99 SER A C 1
ATOM 744 O O . SER A 1 99 ? -11.705 -1.145 3.051 1.00 95.06 99 SER A O 1
ATOM 746 N N . LEU A 1 100 ? -13.408 0.202 2.441 1.00 96.25 100 LEU A N 1
ATOM 747 C CA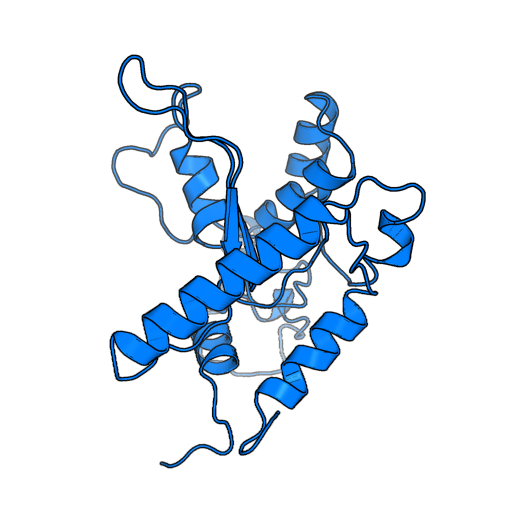 . LEU A 1 100 ? -12.587 1.401 2.381 1.00 96.25 100 LEU A CA 1
ATOM 748 C C . LEU A 1 100 ? -12.190 1.880 3.778 1.00 96.25 100 LEU A C 1
ATOM 750 O O . LEU A 1 100 ? -11.029 2.237 3.988 1.00 96.25 100 LEU A O 1
ATOM 754 N N . ALA A 1 101 ? -13.109 1.824 4.741 1.00 97.25 101 ALA A N 1
ATOM 755 C CA . ALA A 1 101 ? -12.850 2.221 6.117 1.00 97.25 101 ALA A CA 1
ATOM 756 C C . ALA A 1 101 ? -11.716 1.390 6.731 1.00 97.25 101 ALA A C 1
ATOM 758 O O . ALA A 1 101 ? -10.756 1.948 7.258 1.00 97.25 101 ALA A O 1
ATOM 759 N N . LYS A 1 102 ? -11.752 0.059 6.573 1.00 97.25 102 LYS A N 1
ATOM 760 C CA . LYS A 1 102 ? -10.679 -0.827 7.051 1.00 97.25 102 LYS A CA 1
ATOM 761 C C . LYS A 1 102 ? -9.358 -0.609 6.316 1.00 97.25 102 LYS A C 1
ATOM 763 O O . LYS A 1 102 ? -8.298 -0.721 6.925 1.00 97.25 102 LYS A O 1
ATOM 768 N N . HIS A 1 103 ? -9.383 -0.313 5.016 1.00 97.56 103 HIS A N 1
ATOM 769 C CA . HIS A 1 103 ? -8.156 0.023 4.289 1.00 97.56 103 HIS A CA 1
ATOM 770 C C . HIS A 1 103 ? -7.506 1.290 4.850 1.00 97.56 103 HIS A C 1
ATOM 772 O O . HIS A 1 103 ? -6.319 1.267 5.162 1.00 97.56 103 HIS A O 1
ATOM 778 N N . VAL A 1 104 ? -8.274 2.368 5.024 1.00 97.88 104 VAL A N 1
ATOM 779 C CA . VAL A 1 104 ? -7.749 3.634 5.552 1.00 97.88 104 VAL A CA 1
ATOM 780 C C . VAL A 1 104 ? -7.328 3.483 7.014 1.00 97.88 104 VAL A C 1
ATOM 782 O O . VAL A 1 104 ? -6.215 3.870 7.348 1.00 97.88 104 VAL A O 1
ATOM 785 N N . ALA A 1 105 ? -8.132 2.840 7.863 1.00 98.19 105 ALA A N 1
ATOM 786 C CA . ALA A 1 105 ? -7.779 2.592 9.262 1.00 98.19 105 ALA A CA 1
ATOM 787 C C . ALA A 1 105 ? -6.481 1.779 9.422 1.00 98.19 105 ALA A C 1
ATOM 789 O O . ALA A 1 105 ? -5.742 1.991 10.378 1.00 98.19 105 ALA A O 1
ATOM 790 N N . HIS A 1 106 ? -6.157 0.886 8.478 1.00 98.19 106 HIS A N 1
ATOM 791 C CA . HIS A 1 106 ? -4.861 0.203 8.463 1.00 98.19 106 HIS A CA 1
ATOM 792 C C . HIS A 1 106 ? -3.688 1.158 8.186 1.00 98.19 106 HIS A C 1
ATOM 794 O O . HIS A 1 106 ? -2.627 1.012 8.780 1.00 98.19 106 HIS A O 1
ATOM 800 N N . LEU A 1 107 ? -3.852 2.150 7.301 1.00 97.81 107 LEU A N 1
ATOM 801 C CA . LEU A 1 107 ? -2.799 3.144 7.035 1.00 97.81 107 LEU A CA 1
ATOM 802 C C . LEU A 1 107 ? -2.499 3.996 8.275 1.00 97.81 107 LEU A C 1
ATOM 804 O O . LEU A 1 107 ? -1.353 4.394 8.481 1.00 97.81 107 LEU A O 1
ATOM 808 N N . PHE A 1 108 ? -3.529 4.249 9.086 1.00 97.19 108 PHE A N 1
ATOM 809 C CA . PHE A 1 108 ? -3.473 5.044 10.314 1.00 97.19 108 PHE A CA 1
ATOM 810 C C . PHE A 1 108 ? -2.893 4.290 11.518 1.00 97.19 108 PHE A C 1
ATOM 812 O O . PHE A 1 108 ? -2.689 4.898 12.559 1.00 97.19 108 PHE A O 1
ATOM 819 N N . THR A 1 109 ? -2.501 3.018 11.376 1.00 97.38 109 THR A N 1
ATOM 820 C CA . THR A 1 109 ? -1.678 2.342 12.398 1.00 97.38 109 THR A CA 1
ATOM 821 C C . THR A 1 109 ? -0.210 2.781 12.360 1.00 97.38 109 THR A C 1
ATOM 823 O O . THR A 1 109 ? 0.649 2.080 12.890 1.00 97.38 109 THR A O 1
ATOM 826 N N . ARG A 1 110 ? 0.113 3.847 11.623 1.00 96.69 110 ARG A N 1
ATOM 827 C CA . ARG A 1 110 ? 1.471 4.342 11.406 1.00 96.69 110 ARG A CA 1
ATOM 828 C C . ARG A 1 110 ? 1.558 5.785 11.842 1.00 96.69 110 ARG A C 1
ATOM 830 O O . ARG A 1 110 ? 0.693 6.587 11.500 1.00 96.69 110 ARG A O 1
ATOM 837 N N . ASP A 1 111 ? 2.674 6.126 12.463 1.00 95.06 111 ASP A N 1
ATOM 838 C CA . ASP A 1 111 ? 2.993 7.513 12.754 1.00 95.06 111 ASP A CA 1
ATOM 839 C C . ASP A 1 111 ? 3.360 8.285 11.472 1.00 95.06 111 ASP A C 1
ATOM 841 O O . ASP A 1 111 ? 3.903 7.708 10.509 1.00 95.06 111 ASP A O 1
ATOM 845 N N . PRO A 1 112 ? 3.089 9.600 11.419 1.00 93.06 112 PRO A N 1
ATOM 846 C CA . PRO A 1 112 ? 3.580 10.453 10.346 1.00 93.06 112 PRO A CA 1
ATOM 847 C C . PRO A 1 112 ? 5.108 10.594 10.436 1.00 93.06 112 PRO A C 1
ATOM 849 O O . PRO A 1 112 ? 5.638 11.079 11.430 1.00 93.06 112 PRO A O 1
ATOM 852 N N . LEU A 1 113 ? 5.831 10.223 9.372 1.00 90.75 113 LEU A N 1
ATOM 853 C CA . LEU A 1 113 ? 7.299 10.389 9.315 1.00 90.75 113 LEU A CA 1
ATOM 854 C C . LEU A 1 113 ? 7.734 11.802 8.942 1.00 90.75 113 LEU A C 1
ATOM 856 O O . LEU A 1 113 ? 8.850 12.222 9.240 1.00 90.75 113 LEU A O 1
ATOM 860 N N . THR A 1 114 ? 6.880 12.516 8.220 1.00 83.81 114 THR A N 1
ATOM 861 C CA . THR A 1 114 ? 7.195 13.834 7.682 1.00 83.81 114 THR A CA 1
ATOM 862 C C . THR A 1 114 ? 6.015 14.755 7.905 1.00 83.81 114 THR A C 1
ATOM 864 O O . THR A 1 114 ? 4.914 14.469 7.438 1.00 83.81 114 THR A O 1
ATOM 867 N N . LEU A 1 115 ? 6.266 15.883 8.560 1.00 80.81 115 LEU A N 1
ATOM 868 C CA . LEU A 1 115 ? 5.333 16.997 8.647 1.00 80.81 115 LEU A CA 1
ATOM 869 C C . LEU A 1 115 ? 5.926 18.173 7.878 1.00 80.81 115 LEU A C 1
ATOM 871 O O . LEU A 1 115 ? 7.086 18.540 8.078 1.00 80.81 115 LEU A O 1
ATOM 875 N N . GLN A 1 116 ? 5.145 18.745 6.965 1.00 69.88 116 GLN A N 1
ATOM 876 C CA . GLN A 1 116 ? 5.555 19.954 6.265 1.00 69.88 116 GLN A CA 1
ATOM 877 C C . GLN A 1 116 ? 5.365 21.166 7.173 1.00 69.88 116 GLN A C 1
ATOM 879 O O . GLN A 1 116 ? 4.310 21.365 7.775 1.00 69.88 116 GLN A O 1
ATOM 884 N N . ARG A 1 117 ? 6.406 21.996 7.250 1.00 72.31 117 ARG A N 1
ATOM 885 C CA . ARG A 1 117 ? 6.376 23.257 7.993 1.00 72.31 117 ARG A CA 1
ATOM 886 C C . ARG A 1 117 ? 5.292 24.174 7.420 1.00 72.31 117 ARG A C 1
ATOM 888 O O . ARG A 1 117 ? 5.235 24.344 6.205 1.00 72.31 117 ARG A O 1
ATOM 895 N N . GLY A 1 118 ? 4.477 24.779 8.283 1.00 71.94 118 GLY A N 1
ATOM 896 C CA . GLY A 1 118 ? 3.346 25.623 7.875 1.00 71.94 118 GLY A CA 1
ATOM 897 C C . GLY A 1 118 ? 2.016 24.883 7.690 1.00 71.94 118 GLY A C 1
ATOM 898 O O . GLY A 1 118 ? 0.992 25.540 7.548 1.00 71.94 118 GLY A O 1
ATOM 899 N N . HIS A 1 119 ? 2.013 23.551 7.777 1.00 72.25 119 HIS A N 1
ATOM 900 C CA . HIS A 1 119 ? 0.802 22.729 7.853 1.00 72.25 119 HIS A CA 1
ATOM 901 C C . HIS A 1 119 ? 0.703 22.066 9.232 1.00 72.25 119 HIS A C 1
ATOM 903 O O . HIS A 1 119 ? 0.377 20.891 9.347 1.00 72.25 119 HIS A O 1
ATOM 909 N N . GLU A 1 120 ? 1.037 22.785 10.309 1.00 77.31 120 GLU A N 1
ATOM 910 C CA . GLU A 1 120 ? 0.949 22.228 11.668 1.00 77.31 120 GLU A CA 1
ATOM 911 C C . GLU A 1 120 ? -0.507 22.084 12.147 1.00 77.31 120 GLU A C 1
ATOM 913 O O . GLU A 1 120 ? -0.801 21.255 13.005 1.00 77.31 120 GLU A O 1
ATOM 918 N N . VAL A 1 121 ? -1.428 22.869 11.580 1.00 78.19 121 VAL A N 1
ATOM 919 C CA . VAL A 1 121 ? -2.848 22.889 11.949 1.00 78.19 121 VAL A CA 1
ATOM 920 C C . VAL A 1 121 ? -3.677 22.244 10.848 1.00 78.19 121 VAL A C 1
ATOM 922 O O . VAL A 1 121 ? -3.519 22.565 9.673 1.00 78.19 121 VAL A O 1
ATOM 925 N N . GLN A 1 122 ? -4.583 21.346 11.235 1.00 73.38 122 GLN A N 1
ATOM 926 C CA . GLN A 1 122 ? -5.463 20.670 10.291 1.00 73.38 122 GLN A CA 1
ATOM 927 C C . GLN A 1 122 ? -6.467 21.661 9.702 1.00 73.38 122 GLN A C 1
ATOM 929 O O . GLN A 1 122 ? -7.235 22.298 10.423 1.00 73.38 122 GLN A O 1
ATOM 934 N N . SER A 1 123 ? -6.492 21.749 8.376 1.00 77.31 123 SER A N 1
ATOM 935 C CA . SER A 1 123 ? -7.495 22.504 7.637 1.00 77.31 123 SER A CA 1
ATOM 936 C C . SER A 1 123 ? -8.524 21.555 7.035 1.00 77.31 123 SER A C 1
ATOM 938 O O . SER A 1 123 ? -8.173 20.581 6.371 1.00 77.31 123 SER A O 1
ATOM 940 N N . VAL A 1 124 ? -9.811 21.879 7.184 1.00 78.69 124 VAL A N 1
ATOM 941 C CA . VAL A 1 124 ? -10.888 21.201 6.436 1.00 78.69 124 VAL A CA 1
ATOM 942 C C . VAL A 1 124 ? -10.741 21.408 4.928 1.00 78.69 124 VAL A C 1
ATOM 944 O O . VAL A 1 124 ? -11.323 20.669 4.131 1.00 78.69 124 VAL A O 1
ATOM 947 N N . GLU A 1 125 ? -9.953 22.407 4.518 1.00 78.62 125 GLU A N 1
ATOM 948 C CA . GLU A 1 125 ? -9.678 22.763 3.134 1.00 78.62 125 GLU A CA 1
ATOM 949 C C . GLU A 1 125 ? -8.440 22.082 2.542 1.00 78.62 125 GLU A C 1
ATOM 951 O O . GLU A 1 125 ? -8.274 22.133 1.328 1.00 78.62 125 GLU A O 1
ATOM 956 N N . GLU A 1 126 ? -7.658 21.341 3.324 1.00 83.00 126 GLU A N 1
ATOM 957 C CA . GLU A 1 126 ? -6.413 20.713 2.865 1.00 83.00 126 GLU A CA 1
ATOM 958 C C . GLU A 1 126 ? -6.443 19.194 3.051 1.00 83.00 126 GLU A C 1
ATOM 960 O O . GLU A 1 126 ? -7.317 18.639 3.714 1.00 83.00 126 GLU A O 1
ATOM 965 N N . THR A 1 127 ? -5.518 18.501 2.391 1.00 87.00 127 THR A N 1
ATOM 966 C CA . THR A 1 127 ? -5.358 17.043 2.510 1.00 87.00 127 THR A CA 1
ATOM 967 C C . THR A 1 127 ? -3.962 16.658 2.985 1.00 87.00 127 THR A C 1
ATOM 969 O O . THR A 1 127 ? -3.644 15.475 3.009 1.00 87.00 127 THR A O 1
ATOM 972 N N . ASP A 1 128 ? -3.128 17.625 3.371 1.00 87.38 128 ASP A N 1
ATOM 973 C CA . ASP A 1 128 ? -1.701 17.399 3.624 1.00 87.38 128 ASP A CA 1
ATOM 974 C C . ASP A 1 128 ? -1.455 16.483 4.826 1.00 87.38 128 ASP A C 1
ATOM 976 O O . ASP A 1 128 ? -0.567 15.638 4.782 1.00 87.38 128 ASP A O 1
ATOM 980 N N . HIS A 1 129 ? -2.299 16.555 5.862 1.00 89.44 129 HIS A N 1
ATOM 981 C CA . HIS A 1 129 ? -2.243 15.623 7.000 1.00 89.44 129 HIS A CA 1
ATOM 982 C C . HIS A 1 129 ? -2.590 14.191 6.602 1.00 89.44 129 HIS A C 1
ATOM 984 O O . HIS A 1 129 ? -1.927 13.250 7.029 1.00 89.44 129 HIS A O 1
ATOM 990 N N . PHE A 1 130 ? -3.592 14.017 5.738 1.00 91.62 130 PHE A N 1
ATOM 991 C CA . PHE A 1 130 ? -3.905 12.702 5.187 1.00 91.62 130 PHE A CA 1
ATOM 992 C C . PHE A 1 130 ? -2.759 12.198 4.300 1.00 91.62 130 PHE A C 1
ATOM 994 O O . PHE A 1 130 ? -2.351 11.044 4.407 1.00 91.62 130 PHE A O 1
ATOM 1001 N N . GLU A 1 131 ? -2.193 13.066 3.459 1.00 90.94 131 GLU A N 1
ATOM 1002 C CA . GLU A 1 131 ? -1.060 12.725 2.599 1.00 90.94 131 GLU A CA 1
ATOM 1003 C C . GLU A 1 131 ? 0.217 12.431 3.397 1.00 90.94 131 GLU A C 1
ATOM 1005 O O . GLU A 1 131 ? 1.000 11.591 2.964 1.00 90.94 131 GLU A O 1
ATOM 1010 N N . ALA A 1 132 ? 0.422 13.013 4.581 1.00 92.19 132 ALA A N 1
ATOM 1011 C CA . ALA A 1 132 ? 1.545 12.666 5.456 1.00 92.19 132 ALA A CA 1
ATOM 1012 C C . ALA A 1 132 ? 1.545 11.171 5.829 1.00 92.19 132 ALA A C 1
ATOM 1014 O O . ALA A 1 132 ? 2.605 10.543 5.879 1.00 92.19 132 ALA A O 1
ATOM 1015 N N . ILE A 1 133 ? 0.360 10.576 6.004 1.00 95.19 133 ILE A N 1
ATOM 1016 C CA . ILE A 1 133 ? 0.182 9.138 6.244 1.00 95.19 133 ILE A CA 1
ATOM 1017 C C . ILE A 1 133 ? 0.137 8.354 4.928 1.00 95.19 133 ILE A C 1
ATOM 1019 O O . ILE A 1 133 ? 0.886 7.392 4.745 1.00 95.19 133 ILE A O 1
ATOM 1023 N N . GLN A 1 134 ? -0.703 8.760 3.975 1.00 95.19 134 GLN A N 1
ATOM 1024 C CA . GLN A 1 134 ? -0.915 8.020 2.728 1.00 95.19 134 GLN A CA 1
ATOM 1025 C C . GLN A 1 134 ? 0.355 7.947 1.866 1.00 95.19 134 GLN A C 1
ATOM 1027 O O . GLN A 1 134 ? 0.709 6.899 1.315 1.00 95.19 134 GLN A O 1
ATOM 1032 N N . SER A 1 135 ? 1.089 9.054 1.748 1.00 94.44 135 SER A N 1
ATOM 1033 C CA . SER A 1 135 ? 2.299 9.105 0.926 1.00 94.44 135 SER A CA 1
ATOM 1034 C C . SER A 1 135 ? 3.443 8.273 1.508 1.00 94.44 135 SER A C 1
ATOM 1036 O O . SER A 1 135 ? 4.264 7.787 0.723 1.00 94.44 135 SER A O 1
ATOM 1038 N N . THR A 1 136 ? 3.441 8.037 2.828 1.00 96.50 136 THR A N 1
ATOM 1039 C CA . THR A 1 136 ? 4.453 7.272 3.576 1.00 96.50 136 THR A CA 1
ATOM 1040 C C . THR A 1 136 ? 4.042 5.829 3.883 1.00 96.50 136 THR A C 1
ATOM 1042 O O . THR A 1 136 ? 4.774 5.097 4.542 1.00 96.50 136 THR A O 1
ATOM 1045 N N . ASN A 1 137 ? 2.900 5.374 3.369 1.00 97.81 137 ASN A N 1
ATOM 1046 C CA . ASN A 1 137 ? 2.562 3.956 3.280 1.00 97.81 137 ASN A CA 1
ATOM 1047 C C . ASN A 1 137 ? 2.834 3.484 1.844 1.00 97.81 137 ASN A C 1
ATOM 1049 O O . ASN A 1 137 ? 2.087 3.774 0.903 1.00 97.81 137 ASN A O 1
ATOM 1053 N N . TRP A 1 138 ? 3.970 2.826 1.630 1.00 98.12 138 TRP A N 1
ATOM 1054 C CA . TRP A 1 138 ? 4.495 2.510 0.301 1.00 98.12 138 TRP A CA 1
ATOM 1055 C C . TRP A 1 138 ? 4.219 1.057 -0.080 1.00 98.12 138 TRP A C 1
ATOM 1057 O O . TRP A 1 138 ? 5.008 0.162 0.199 1.00 98.12 138 TRP A O 1
ATOM 1067 N N . GLN A 1 139 ? 3.108 0.830 -0.775 1.00 98.00 139 GLN A N 1
ATOM 1068 C CA . GLN A 1 139 ? 2.698 -0.518 -1.165 1.00 98.00 139 GLN A CA 1
ATOM 1069 C C . GLN A 1 139 ? 2.973 -0.855 -2.638 1.00 98.00 139 GLN A C 1
ATOM 1071 O O . GLN A 1 139 ? 3.357 0.022 -3.417 1.00 98.00 139 GLN A O 1
ATOM 1076 N N . THR A 1 140 ? 2.792 -2.127 -3.026 1.00 97.56 140 THR A N 1
ATOM 1077 C CA . THR A 1 140 ? 2.920 -2.604 -4.425 1.00 97.56 140 THR A CA 1
ATOM 1078 C C . THR A 1 140 ? 1.921 -1.939 -5.371 1.00 97.56 140 THR A C 1
ATOM 1080 O O . THR A 1 140 ? 2.236 -1.701 -6.539 1.00 97.56 140 THR A O 1
ATOM 1083 N N . VAL A 1 141 ? 0.744 -1.579 -4.860 1.00 97.44 141 VAL A N 1
ATOM 1084 C CA . VAL A 1 141 ? -0.207 -0.675 -5.511 1.00 97.44 141 VAL A CA 1
ATOM 1085 C C . VAL A 1 141 ? -0.691 0.370 -4.513 1.00 97.44 141 VAL A C 1
ATOM 1087 O O . VAL A 1 141 ? -0.728 0.111 -3.313 1.00 97.44 141 VAL A O 1
ATOM 1090 N N . ARG A 1 142 ? -1.069 1.553 -4.997 1.00 98.00 142 ARG A N 1
ATOM 1091 C CA . ARG A 1 142 ? -1.614 2.625 -4.156 1.00 98.00 142 ARG A CA 1
ATOM 1092 C C . ARG A 1 142 ? -2.927 3.140 -4.720 1.00 98.00 142 ARG A C 1
ATOM 1094 O O . ARG A 1 142 ? -2.987 3.593 -5.861 1.00 98.00 142 ARG A O 1
ATOM 1101 N N . TRP A 1 143 ? -3.961 3.115 -3.890 1.00 96.50 143 TRP A N 1
ATOM 1102 C CA . TRP A 1 143 ? -5.205 3.834 -4.133 1.00 96.50 143 TRP A CA 1
ATOM 1103 C C . TRP A 1 143 ? -4.985 5.321 -3.851 1.00 96.50 143 TRP A C 1
ATOM 1105 O O . TRP A 1 143 ? -4.472 5.685 -2.799 1.00 96.50 143 TRP A O 1
ATOM 1115 N N . LYS A 1 144 ? -5.322 6.197 -4.797 1.00 95.81 144 LYS A N 1
ATOM 1116 C CA . LYS A 1 144 ? -5.134 7.645 -4.649 1.00 95.81 144 LYS A CA 1
ATOM 1117 C C . LYS A 1 144 ? -6.490 8.340 -4.737 1.00 95.81 144 LYS A C 1
ATOM 1119 O O . LYS A 1 144 ? -7.085 8.318 -5.827 1.00 95.81 144 LYS A O 1
ATOM 1124 N N . PRO A 1 145 ? -6.965 8.976 -3.648 1.00 93.62 145 PRO A N 1
ATOM 1125 C CA . PRO A 1 145 ? -8.165 9.786 -3.716 1.00 93.62 145 PRO A CA 1
ATOM 1126 C C . PRO A 1 145 ? -8.006 10.929 -4.727 1.00 93.62 145 PRO A C 1
ATOM 1128 O O . PRO A 1 145 ? -6.880 11.348 -5.047 1.00 93.62 145 PRO A O 1
ATOM 1131 N N . PRO A 1 146 ? -9.122 11.424 -5.287 1.00 91.00 146 PRO A N 1
ATOM 1132 C CA . PRO A 1 146 ? -9.086 12.634 -6.082 1.00 91.00 146 PRO A CA 1
ATOM 1133 C C . PRO A 1 146 ? -8.574 13.783 -5.202 1.00 91.00 146 PRO A C 1
ATOM 1135 O O . PRO A 1 146 ? -8.999 13.910 -4.051 1.00 91.00 146 PRO A O 1
ATOM 1138 N N . PRO A 1 147 ? -7.680 14.641 -5.718 1.00 86.00 147 PRO A N 1
ATOM 1139 C CA . PRO A 1 147 ? -7.338 15.862 -5.013 1.00 86.00 147 PRO A CA 1
ATOM 1140 C C . PRO A 1 147 ? -8.582 16.744 -4.901 1.00 86.00 147 PRO A C 1
ATOM 1142 O O . PRO A 1 147 ? -9.539 16.612 -5.676 1.00 86.00 147 PRO A O 1
ATOM 1145 N N . LYS A 1 148 ? -8.542 17.711 -3.985 1.00 81.88 148 LYS A N 1
ATOM 1146 C CA . LYS A 1 148 ? -9.582 18.736 -3.928 1.00 81.88 148 LYS A CA 1
ATOM 1147 C C . LYS A 1 148 ? -9.760 19.398 -5.283 1.00 81.88 148 LYS A C 1
ATOM 1149 O O . LYS A 1 148 ? -8.805 19.699 -6.007 1.00 81.88 148 LYS A O 1
ATOM 1154 N N . ARG A 1 149 ? -11.026 19.606 -5.631 1.00 79.19 149 ARG A N 1
ATOM 1155 C CA . ARG A 1 149 ? -11.401 20.182 -6.910 1.00 79.19 149 ARG A CA 1
ATOM 1156 C C . ARG A 1 149 ? -10.889 21.616 -6.985 1.00 79.19 149 ARG A C 1
ATOM 1158 O O . ARG A 1 149 ? -11.346 22.479 -6.247 1.00 79.19 149 ARG A O 1
ATOM 1165 N N . LYS A 1 150 ? -9.983 21.870 -7.925 1.00 77.94 150 LYS A N 1
ATOM 1166 C CA . LYS A 1 150 ? -9.559 23.229 -8.264 1.00 77.94 150 LYS A CA 1
ATOM 1167 C C . LYS A 1 150 ? -10.627 23.909 -9.124 1.00 77.94 150 LYS A C 1
ATOM 1169 O O . LYS A 1 150 ? -11.332 23.244 -9.888 1.00 77.94 150 LYS A O 1
ATOM 1174 N N . ALA A 1 151 ? -10.741 25.231 -8.997 1.00 76.00 151 ALA A N 1
ATOM 1175 C CA . ALA A 1 151 ? -11.663 26.037 -9.800 1.00 76.00 151 ALA A CA 1
ATOM 1176 C C . ALA A 1 151 ? -11.322 25.980 -11.301 1.00 76.00 151 ALA A C 1
ATOM 1178 O O . ALA A 1 151 ? -12.217 25.984 -12.144 1.00 76.00 151 ALA A O 1
ATOM 1179 N N . CYS A 1 152 ? -10.033 25.865 -11.626 1.00 74.94 152 CYS A N 1
ATOM 1180 C CA . CYS A 1 152 ? -9.504 25.743 -12.978 1.00 74.94 152 CYS A CA 1
ATOM 1181 C C . CYS A 1 152 ? -8.601 24.501 -13.111 1.00 74.94 152 CYS A C 1
ATOM 1183 O O . CYS A 1 152 ? -7.912 24.110 -12.167 1.00 74.94 152 CYS A O 1
ATOM 1185 N N . GLY A 1 153 ? -8.606 23.882 -14.296 1.00 73.31 153 GLY A N 1
ATOM 1186 C CA . GLY A 1 153 ? -7.776 22.719 -14.627 1.00 73.31 153 GLY A CA 1
ATOM 1187 C C . GLY A 1 153 ? -8.542 21.397 -14.786 1.00 73.31 153 GLY A C 1
ATOM 1188 O O . GLY A 1 153 ? -9.755 21.334 -14.563 1.00 73.31 153 GLY A O 1
ATOM 1189 N N . PRO A 1 154 ? -7.844 20.333 -15.221 1.00 80.00 154 PRO A N 1
ATOM 1190 C CA . PRO A 1 154 ? -8.456 19.035 -15.479 1.00 80.00 154 PRO A CA 1
ATOM 1191 C C . PRO A 1 154 ? -8.966 18.391 -14.185 1.00 80.00 154 PRO A C 1
ATOM 1193 O O . PRO A 1 154 ? -8.322 18.462 -13.136 1.00 80.00 154 PRO A O 1
ATOM 1196 N N . ARG A 1 155 ? -10.120 17.714 -14.261 1.00 86.00 155 ARG A N 1
ATOM 1197 C CA . ARG A 1 155 ? -10.610 16.896 -13.145 1.00 86.00 155 ARG A CA 1
ATOM 1198 C C . ARG A 1 155 ? -9.752 15.649 -13.014 1.00 86.00 155 ARG A C 1
ATOM 1200 O O . ARG A 1 155 ? -9.712 14.821 -13.918 1.00 86.00 155 ARG A O 1
ATOM 1207 N N . VAL A 1 156 ? -9.122 15.504 -11.857 1.00 89.12 156 VAL A N 1
ATOM 1208 C CA . VAL A 1 156 ? -8.412 14.288 -11.472 1.00 89.12 156 VAL A CA 1
ATOM 1209 C C . VAL A 1 156 ? -9.359 13.438 -10.631 1.00 89.12 156 VAL A C 1
ATOM 1211 O O . VAL A 1 156 ? -9.851 13.900 -9.605 1.00 89.12 156 VAL A O 1
ATOM 1214 N N . GLY A 1 157 ? -9.652 12.224 -11.098 1.00 92.94 157 GLY A N 1
ATOM 1215 C CA . GLY A 1 157 ? -10.505 11.267 -10.393 1.00 92.94 157 GLY A CA 1
ATOM 1216 C C . GLY A 1 157 ? -9.739 10.371 -9.416 1.00 92.94 157 GLY A C 1
ATOM 1217 O O . GLY A 1 157 ? -8.573 10.616 -9.093 1.00 92.94 157 GLY A O 1
ATOM 1218 N N . TRP A 1 158 ? -10.412 9.302 -8.992 1.00 93.88 158 TRP A N 1
ATOM 1219 C CA . TRP A 1 158 ? -9.804 8.169 -8.296 1.00 93.88 158 TRP A CA 1
ATOM 1220 C C . TRP A 1 158 ? -8.754 7.508 -9.183 1.00 93.88 158 TRP A C 1
ATOM 1222 O O . TRP A 1 158 ? -8.987 7.296 -10.374 1.00 93.88 158 TRP A O 1
ATOM 1232 N N . ARG A 1 159 ? -7.588 7.200 -8.617 1.00 95.81 159 ARG A N 1
ATOM 1233 C CA . ARG A 1 159 ? -6.480 6.598 -9.365 1.00 95.81 159 ARG A CA 1
ATOM 1234 C C . ARG A 1 159 ? -5.918 5.399 -8.622 1.00 95.81 159 ARG A C 1
ATOM 1236 O O . ARG A 1 159 ? -5.960 5.339 -7.397 1.00 95.81 159 ARG A O 1
ATOM 1243 N N . VAL A 1 160 ? -5.328 4.496 -9.390 1.00 96.56 160 VAL A N 1
ATOM 1244 C CA . VAL A 1 160 ? -4.487 3.412 -8.892 1.00 96.56 160 VAL A CA 1
ATOM 1245 C C . VAL A 1 160 ? -3.085 3.639 -9.442 1.00 96.56 160 VAL A C 1
ATOM 1247 O O . VAL A 1 160 ? -2.917 3.948 -10.620 1.00 96.56 160 VAL A O 1
ATOM 1250 N N . GLU A 1 161 ? -2.082 3.529 -8.583 1.00 97.94 161 GLU A N 1
ATOM 1251 C CA . GLU A 1 161 ? -0.670 3.602 -8.948 1.00 97.94 161 GLU A CA 1
ATOM 1252 C C . GLU A 1 161 ? -0.052 2.208 -8.808 1.00 97.94 161 GLU A C 1
ATOM 1254 O O . GLU A 1 161 ? -0.132 1.615 -7.734 1.00 97.94 161 GLU A O 1
ATOM 1259 N N . PHE A 1 162 ? 0.554 1.692 -9.879 1.00 97.62 162 PHE A N 1
ATOM 1260 C CA . PHE A 1 162 ? 1.267 0.410 -9.901 1.00 97.62 162 PHE A CA 1
ATOM 1261 C C . PHE A 1 162 ? 2.761 0.644 -9.648 1.00 97.62 162 PHE A C 1
ATOM 1263 O O . PHE A 1 162 ? 3.362 1.485 -10.314 1.00 97.62 162 PHE A O 1
ATOM 1270 N N . ARG A 1 163 ? 3.351 -0.035 -8.654 1.00 98.00 163 ARG A N 1
ATOM 1271 C CA . ARG A 1 163 ? 4.605 0.422 -8.017 1.00 98.00 163 ARG A CA 1
ATOM 1272 C C . ARG A 1 163 ? 5.708 -0.635 -7.923 1.00 98.00 163 ARG A C 1
ATOM 1274 O O . ARG A 1 163 ? 6.787 -0.323 -7.427 1.00 98.00 163 ARG A O 1
ATOM 1281 N N . SER A 1 164 ? 5.464 -1.863 -8.373 1.00 95.81 164 SER A N 1
ATOM 1282 C CA . SER A 1 164 ? 6.421 -2.969 -8.224 1.00 95.81 164 SER A CA 1
ATOM 1283 C C . SER A 1 164 ? 7.542 -2.981 -9.269 1.00 95.81 164 SER A C 1
ATOM 1285 O O . SER A 1 164 ? 8.590 -3.560 -9.004 1.00 95.81 164 SER A O 1
ATOM 1287 N N . MET A 1 165 ? 7.372 -2.319 -10.418 1.00 95.88 165 MET A N 1
ATOM 1288 C CA . MET A 1 165 ? 8.349 -2.366 -11.517 1.00 95.88 165 MET A CA 1
ATOM 1289 C C . MET A 1 165 ? 9.739 -1.872 -11.101 1.00 95.88 165 MET A C 1
ATOM 1291 O O . MET A 1 165 ? 9.855 -0.854 -10.414 1.00 95.88 165 MET A O 1
ATOM 1295 N N . GLU A 1 166 ? 10.778 -2.588 -11.532 1.00 96.75 166 GLU A N 1
ATOM 1296 C CA . GLU A 1 166 ? 12.158 -2.092 -11.601 1.00 96.75 166 GLU A CA 1
ATOM 1297 C C . GLU A 1 166 ? 12.298 -1.128 -12.792 1.00 96.75 166 GLU A C 1
ATOM 1299 O O . GLU A 1 166 ? 11.531 -1.198 -13.755 1.00 96.75 166 GLU A O 1
ATOM 1304 N N . VAL A 1 167 ? 13.270 -0.218 -12.729 1.00 97.06 167 VAL A N 1
ATOM 1305 C CA . VAL A 1 167 ? 13.563 0.691 -13.845 1.00 97.06 167 VAL A CA 1
ATOM 1306 C C . VAL A 1 167 ? 14.517 0.012 -14.831 1.00 97.06 167 VAL A C 1
ATOM 1308 O O . VAL A 1 167 ? 15.553 -0.517 -14.434 1.00 97.06 167 VAL A O 1
ATOM 1311 N N . GLY A 1 168 ? 14.163 0.018 -16.116 1.00 96.94 168 GLY A N 1
ATOM 1312 C CA . GLY A 1 168 ? 15.026 -0.442 -17.204 1.00 96.94 168 GLY A CA 1
ATOM 1313 C C . GLY A 1 168 ? 16.115 0.577 -17.540 1.00 96.94 168 GLY A C 1
ATOM 1314 O O . GLY A 1 168 ? 15.992 1.763 -17.220 1.00 96.94 168 GLY A O 1
ATOM 1315 N N . LEU A 1 169 ? 17.175 0.129 -18.216 1.00 97.75 169 LEU A N 1
ATOM 1316 C CA . LEU A 1 169 ? 18.297 0.996 -18.596 1.00 97.75 169 LEU A CA 1
ATOM 1317 C C . LEU A 1 169 ? 17.928 1.952 -19.731 1.00 97.75 169 LEU A C 1
ATOM 1319 O O . LEU A 1 169 ? 18.498 3.037 -19.834 1.00 97.75 169 LEU A O 1
ATOM 1323 N N . THR A 1 170 ? 16.997 1.542 -20.591 1.00 98.38 170 THR A N 1
ATOM 1324 C CA . THR A 1 170 ? 16.608 2.302 -21.776 1.00 98.38 170 THR A CA 1
ATOM 1325 C C . THR A 1 170 ? 15.192 2.851 -21.673 1.00 98.38 170 THR A C 1
ATOM 1327 O O . THR A 1 170 ? 14.292 2.246 -21.084 1.00 98.38 170 THR A O 1
ATOM 1330 N N . ASP A 1 171 ? 14.961 3.984 -22.334 1.00 98.44 171 ASP A N 1
ATOM 1331 C CA . ASP A 1 171 ? 13.617 4.546 -22.486 1.00 98.44 171 ASP A CA 1
ATOM 1332 C C . ASP A 1 171 ? 12.671 3.563 -23.183 1.00 98.44 171 ASP A C 1
ATOM 1334 O O . ASP A 1 171 ? 11.487 3.511 -22.861 1.00 98.44 17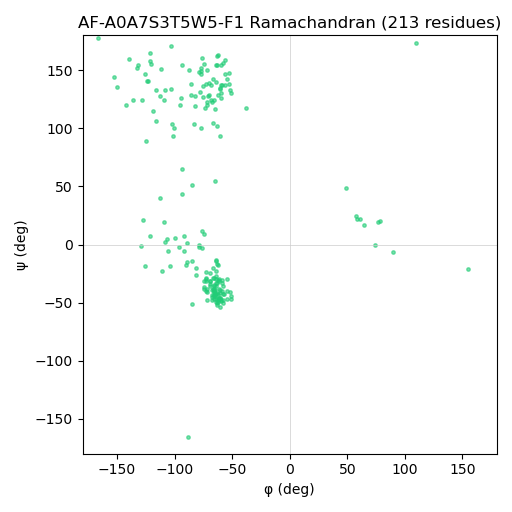1 ASP A O 1
ATOM 1338 N N . PHE A 1 172 ? 13.195 2.745 -24.102 1.00 98.44 172 PHE A N 1
ATOM 1339 C CA . PHE A 1 172 ? 12.415 1.733 -24.807 1.00 98.44 172 PHE A CA 1
ATOM 1340 C C . PHE A 1 172 ? 11.875 0.653 -23.861 1.00 98.44 172 PHE A C 1
ATOM 1342 O O . PHE A 1 172 ? 10.677 0.379 -23.886 1.00 98.44 172 PHE A O 1
ATOM 1349 N N . GLU A 1 173 ? 12.717 0.068 -23.003 1.00 98.00 173 GLU A N 1
ATOM 1350 C CA . GLU A 1 173 ? 12.286 -0.941 -22.021 1.00 98.00 173 GLU A CA 1
ATOM 1351 C C . GLU A 1 173 ? 11.248 -0.362 -21.054 1.00 98.00 173 GLU A C 1
ATOM 1353 O O . GLU A 1 173 ? 10.189 -0.954 -20.834 1.00 98.00 173 GLU A O 1
ATOM 1358 N N . ASN A 1 174 ? 11.509 0.841 -20.533 1.00 98.12 174 ASN A N 1
ATOM 1359 C CA . ASN A 1 174 ? 10.592 1.532 -19.630 1.00 98.12 174 ASN A CA 1
ATOM 1360 C C . ASN A 1 174 ? 9.247 1.847 -20.311 1.00 98.12 174 ASN A C 1
ATOM 1362 O O . ASN A 1 174 ? 8.182 1.636 -19.721 1.00 98.12 174 ASN A O 1
ATOM 1366 N N . ALA A 1 175 ? 9.267 2.301 -21.568 1.00 98.31 175 ALA A N 1
ATOM 1367 C CA . ALA A 1 175 ? 8.063 2.549 -22.356 1.00 98.31 175 ALA A CA 1
ATOM 1368 C C . ALA A 1 175 ? 7.293 1.255 -22.663 1.00 98.31 175 ALA A C 1
ATOM 1370 O O . ALA A 1 175 ? 6.059 1.255 -22.604 1.00 98.31 175 ALA A O 1
ATOM 1371 N N . ALA A 1 176 ? 7.991 0.152 -22.945 1.00 98.25 176 ALA A N 1
ATOM 1372 C CA . ALA A 1 176 ? 7.386 -1.151 -23.203 1.00 98.25 176 ALA A CA 1
ATOM 1373 C C . ALA A 1 176 ? 6.630 -1.665 -21.970 1.00 98.25 176 ALA A C 1
ATOM 1375 O O . ALA A 1 176 ? 5.441 -1.972 -22.065 1.00 98.25 176 ALA A O 1
ATOM 1376 N N . PHE A 1 177 ? 7.268 -1.666 -20.797 1.00 97.81 177 PHE A N 1
ATOM 1377 C CA . PHE A 1 177 ? 6.630 -2.069 -19.543 1.00 97.81 177 PHE A CA 1
ATOM 1378 C C . PHE A 1 177 ? 5.487 -1.139 -19.124 1.00 97.81 177 PHE A C 1
ATOM 1380 O O . PHE A 1 177 ? 4.434 -1.604 -18.687 1.00 97.81 177 PHE A O 1
ATOM 1387 N N . THR A 1 178 ? 5.645 0.171 -19.321 1.00 97.81 178 THR A N 1
ATOM 1388 C CA . THR A 1 178 ? 4.572 1.143 -19.063 1.00 97.81 178 THR A CA 1
ATOM 1389 C C . THR A 1 178 ? 3.361 0.867 -19.953 1.00 97.81 178 THR A C 1
ATOM 1391 O O . THR A 1 178 ? 2.229 0.796 -19.472 1.00 97.81 178 THR A O 1
ATOM 1394 N N . THR A 1 179 ? 3.593 0.652 -21.250 1.00 98.25 179 THR A N 1
ATOM 1395 C CA . THR A 1 179 ? 2.537 0.323 -22.216 1.00 98.25 179 THR A CA 1
ATOM 1396 C C . THR A 1 179 ? 1.874 -1.005 -21.869 1.00 98.25 179 THR A C 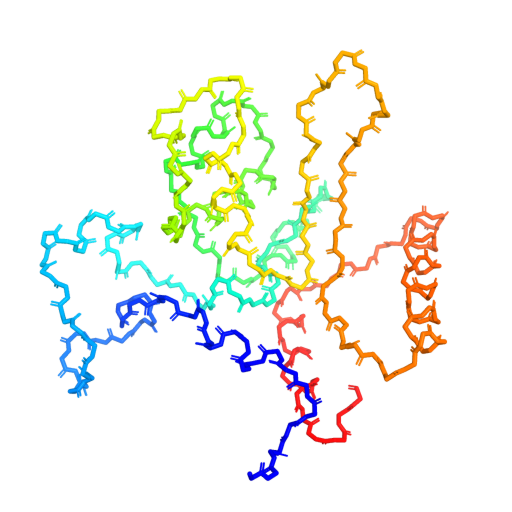1
ATOM 1398 O O . THR A 1 179 ? 0.649 -1.097 -21.903 1.00 98.25 179 THR A O 1
ATOM 1401 N N . PHE A 1 180 ? 2.651 -2.011 -21.467 1.00 97.94 180 PHE A N 1
ATOM 1402 C CA . PHE A 1 180 ? 2.135 -3.300 -21.022 1.00 97.94 180 PHE A CA 1
ATOM 1403 C C . PHE A 1 180 ? 1.172 -3.158 -19.835 1.00 97.94 180 PHE A C 1
ATOM 1405 O O . PHE A 1 180 ? 0.041 -3.630 -19.923 1.00 97.94 180 PHE A O 1
ATOM 1412 N N . VAL A 1 181 ? 1.550 -2.438 -18.771 1.00 97.69 181 VAL A N 1
ATOM 1413 C CA . VAL A 1 181 ? 0.668 -2.203 -17.608 1.00 97.69 181 VAL A CA 1
ATOM 1414 C C . VAL A 1 181 ? -0.607 -1.453 -18.016 1.00 97.69 181 VAL A C 1
ATOM 1416 O O . VAL A 1 181 ? -1.704 -1.791 -17.564 1.00 97.69 181 VAL A O 1
ATOM 1419 N N . VAL A 1 182 ? -0.502 -0.476 -18.926 1.00 97.75 182 VAL A N 1
ATOM 1420 C CA . VAL A 1 182 ? -1.675 0.221 -19.479 1.00 97.75 182 VAL A CA 1
ATOM 1421 C C . VAL A 1 182 ? -2.592 -0.750 -20.225 1.00 97.75 182 VAL A C 1
ATOM 1423 O O . VAL A 1 182 ? -3.801 -0.729 -20.001 1.00 97.75 182 VAL A O 1
ATOM 1426 N N . LEU A 1 183 ? -2.054 -1.622 -21.077 1.00 98.38 183 LEU A N 1
ATOM 1427 C CA . LEU A 1 183 ? -2.849 -2.609 -21.811 1.00 98.38 183 LEU A CA 1
ATOM 1428 C C . LEU A 1 183 ? -3.501 -3.626 -20.868 1.00 98.38 183 LEU A C 1
ATOM 1430 O O . LEU A 1 183 ? -4.698 -3.868 -20.996 1.00 98.38 183 LEU A O 1
ATOM 1434 N N . VAL A 1 184 ? -2.765 -4.150 -19.885 1.00 97.50 184 VAL A N 1
ATOM 1435 C CA . VAL A 1 184 ? -3.301 -5.067 -18.868 1.00 97.50 184 VAL A CA 1
ATOM 1436 C C . VAL A 1 184 ? -4.451 -4.415 -18.105 1.00 97.50 184 VAL A C 1
ATOM 1438 O O . VAL A 1 184 ? -5.521 -5.008 -18.000 1.00 97.50 184 VAL A O 1
ATOM 1441 N N . SER A 1 185 ? -4.294 -3.170 -17.644 1.00 96.62 185 SER A N 1
ATOM 1442 C CA . SER A 1 185 ? -5.382 -2.467 -16.948 1.00 96.62 185 SER A CA 1
ATOM 1443 C C . SER A 1 185 ? -6.617 -2.267 -17.835 1.00 96.62 185 SER A C 1
ATOM 1445 O O . SER A 1 185 ? -7.742 -2.437 -17.369 1.00 96.62 185 SER A O 1
ATOM 1447 N N . ARG A 1 186 ? -6.432 -1.980 -19.132 1.00 97.12 186 ARG A N 1
ATOM 1448 C CA . ARG A 1 186 ? -7.539 -1.880 -20.094 1.00 97.12 186 ARG A CA 1
ATOM 1449 C C . ARG A 1 186 ? -8.231 -3.218 -20.316 1.00 97.12 186 ARG A C 1
ATOM 1451 O O . ARG A 1 186 ? -9.450 -3.229 -20.404 1.00 97.12 186 ARG A O 1
ATOM 1458 N N . VAL A 1 187 ? -7.485 -4.319 -20.387 1.00 98.06 187 VAL A N 1
ATOM 1459 C CA . VAL A 1 187 ? -8.042 -5.675 -20.509 1.00 98.06 187 VAL A CA 1
ATOM 1460 C C . VAL A 1 187 ? -8.860 -6.028 -19.267 1.00 98.06 187 VAL A C 1
ATOM 1462 O O . VAL A 1 187 ? -10.003 -6.448 -19.407 1.00 98.06 187 VAL A O 1
ATOM 1465 N N . ILE A 1 188 ? -8.328 -5.783 -18.064 1.00 96.00 188 ILE A N 1
ATOM 1466 C CA . ILE A 1 188 ? -9.049 -6.022 -16.803 1.00 96.00 188 ILE A CA 1
ATOM 1467 C C . ILE A 1 188 ? -10.394 -5.289 -16.797 1.00 96.00 188 ILE A C 1
ATOM 1469 O O . ILE A 1 188 ? -11.414 -5.899 -16.496 1.00 96.00 188 ILE A O 1
ATOM 1473 N N . LEU A 1 189 ? -10.405 -4.007 -17.180 1.00 94.44 189 LEU A N 1
ATOM 1474 C CA . LEU A 1 189 ? -11.621 -3.188 -17.198 1.00 94.44 189 LEU A CA 1
ATOM 1475 C C . LEU A 1 189 ? -12.582 -3.552 -18.338 1.00 94.44 189 LEU A C 1
ATOM 1477 O O . LEU A 1 189 ? -13.790 -3.551 -18.137 1.00 94.44 189 LEU A O 1
ATOM 1481 N N . ALA A 1 190 ? -12.069 -3.839 -19.537 1.00 97.62 190 ALA A N 1
ATOM 1482 C CA . ALA A 1 190 ? -12.898 -4.122 -20.709 1.00 97.62 190 ALA A CA 1
ATOM 1483 C C . ALA A 1 190 ? -13.638 -5.461 -20.601 1.00 97.62 190 ALA A C 1
ATOM 1485 O O . ALA A 1 190 ? -14.734 -5.592 -21.141 1.00 97.62 190 ALA A O 1
ATOM 1486 N N . PHE A 1 191 ? -13.038 -6.439 -19.920 1.00 97.19 191 PHE A N 1
ATOM 1487 C CA . PHE A 1 191 ? -13.605 -7.776 -19.741 1.00 97.19 191 PHE A CA 1
ATOM 1488 C C . PHE A 1 191 ? -14.140 -8.036 -18.329 1.00 97.19 191 PHE A C 1
ATOM 1490 O O . PHE A 1 191 ? -14.548 -9.160 -18.057 1.00 97.19 191 PHE A O 1
ATOM 1497 N N . ASP A 1 192 ? -14.127 -7.027 -17.451 1.00 92.94 192 ASP A N 1
ATOM 1498 C CA . ASP A 1 192 ? -14.553 -7.140 -16.049 1.00 92.94 192 ASP A CA 1
A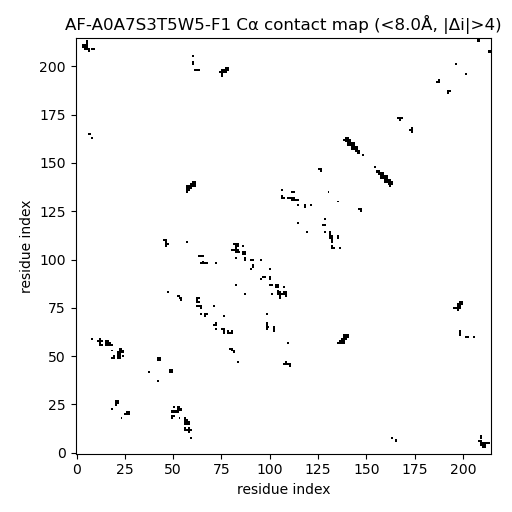TOM 1499 C C . ASP A 1 192 ? -13.917 -8.354 -15.341 1.00 92.94 192 ASP A C 1
ATOM 1501 O O . ASP A 1 192 ? -14.581 -9.212 -14.754 1.00 92.94 192 ASP A O 1
ATOM 1505 N N . LEU A 1 193 ? -12.592 -8.488 -15.484 1.00 93.56 193 LEU A N 1
ATOM 1506 C CA . LEU A 1 193 ? -11.878 -9.668 -15.003 1.00 93.56 193 LEU A CA 1
ATOM 1507 C C . LEU A 1 193 ? -11.806 -9.681 -13.476 1.00 93.56 193 LEU A C 1
ATOM 1509 O O . LEU A 1 193 ? -11.204 -8.802 -12.856 1.00 93.56 193 LEU A O 1
ATOM 1513 N N . ASN A 1 194 ? -12.316 -10.753 -12.872 1.00 89.38 194 ASN A N 1
ATOM 1514 C CA . ASN A 1 194 ? -12.100 -11.033 -11.461 1.00 89.38 194 ASN A CA 1
ATOM 1515 C C . ASN A 1 194 ? -10.750 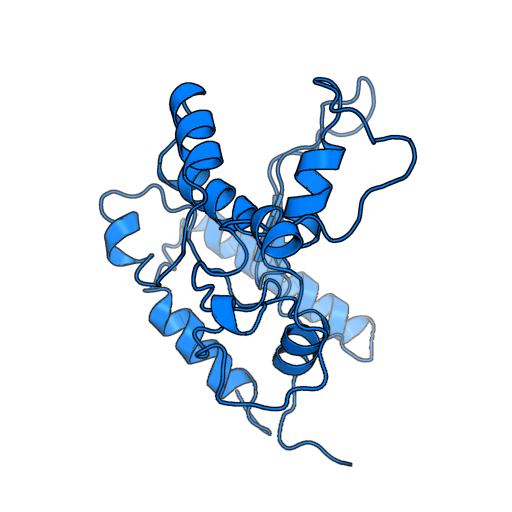-11.738 -11.258 1.00 89.38 194 ASN A C 1
ATOM 1517 O O . ASN A 1 194 ? -10.615 -12.931 -11.524 1.00 89.38 194 ASN A O 1
ATOM 1521 N N . LEU A 1 195 ? -9.764 -10.981 -10.775 1.00 92.50 195 LEU A N 1
ATOM 1522 C CA . LEU A 1 195 ? -8.403 -11.454 -10.498 1.00 92.50 195 LEU A CA 1
ATOM 1523 C C . LEU A 1 195 ? -8.096 -11.540 -8.994 1.00 92.50 195 LEU A C 1
ATOM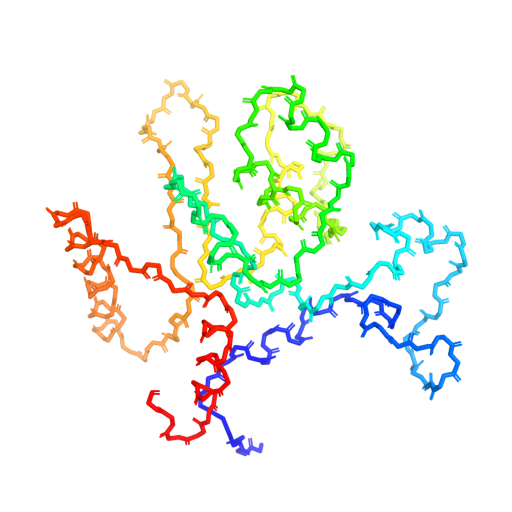 1525 O O . LEU A 1 195 ? -6.930 -11.531 -8.603 1.00 92.50 195 LEU A O 1
ATOM 1529 N N . TYR A 1 196 ? -9.121 -11.582 -8.137 1.00 93.00 196 TYR A N 1
ATOM 1530 C CA . TYR A 1 196 ? -8.899 -11.739 -6.703 1.00 93.00 196 TYR A CA 1
ATOM 1531 C C . TYR A 1 196 ? -8.349 -13.129 -6.373 1.00 93.00 196 TYR A C 1
ATOM 1533 O O . TYR A 1 196 ? -8.836 -14.156 -6.848 1.00 93.00 196 TYR A O 1
ATOM 1541 N N . MET A 1 197 ? -7.372 -13.150 -5.476 1.00 95.69 197 MET A N 1
ATOM 1542 C CA . MET A 1 197 ? -6.868 -14.343 -4.806 1.00 95.69 197 MET A CA 1
ATOM 1543 C C . MET A 1 197 ? -6.607 -13.998 -3.336 1.00 95.69 197 MET A C 1
ATOM 1545 O O . MET A 1 197 ? -6.496 -12.815 -3.026 1.00 95.69 197 MET A O 1
ATOM 1549 N N . PRO A 1 198 ? -6.533 -14.977 -2.421 1.00 97.31 198 PRO A N 1
ATOM 1550 C CA . PRO A 1 198 ? -6.139 -14.708 -1.040 1.00 97.31 198 PRO A CA 1
ATOM 1551 C C . PRO A 1 198 ? -4.825 -13.921 -0.968 1.00 97.31 198 PRO A C 1
ATOM 1553 O O . PRO A 1 198 ? -3.863 -14.246 -1.670 1.00 97.31 198 PRO A O 1
ATOM 1556 N N . LEU A 1 199 ? -4.787 -12.870 -0.148 1.00 97.44 199 LEU A N 1
ATOM 1557 C CA . LEU A 1 199 ? -3.609 -12.019 0.005 1.00 97.44 199 LEU A CA 1
ATOM 1558 C C . LEU A 1 199 ? -2.414 -12.772 0.591 1.00 97.44 199 LEU A C 1
ATOM 1560 O O . LEU A 1 199 ? -1.283 -12.417 0.272 1.00 97.44 199 LEU A O 1
ATOM 1564 N N . SER A 1 200 ? -2.636 -13.832 1.371 1.00 97.50 200 SER A N 1
ATOM 1565 C CA . SER A 1 200 ? -1.563 -14.744 1.790 1.00 97.50 200 SER A CA 1
ATOM 1566 C C . SER A 1 200 ? -0.773 -15.308 0.607 1.00 97.50 200 SER A C 1
ATOM 1568 O O . SER A 1 200 ? 0.453 -15.340 0.655 1.00 97.50 200 SER A O 1
ATOM 1570 N N . LEU A 1 201 ? -1.447 -15.659 -0.492 1.00 97.75 201 LEU A N 1
ATOM 1571 C CA . LEU A 1 201 ? -0.800 -16.152 -1.709 1.00 97.75 201 LEU A CA 1
ATOM 1572 C C . LEU A 1 201 ? -0.113 -15.024 -2.493 1.00 97.75 201 LEU A C 1
ATOM 1574 O O . LEU A 1 201 ? 0.905 -15.245 -3.145 1.00 97.75 201 LEU A O 1
ATOM 1578 N N . VAL A 1 202 ? -0.645 -13.799 -2.430 1.00 96.44 202 VAL A N 1
ATOM 1579 C CA . VAL A 1 202 ? 0.033 -12.619 -2.996 1.00 96.44 202 VAL A CA 1
ATOM 1580 C C . VAL A 1 202 ? 1.336 -12.344 -2.247 1.00 96.44 202 VAL A C 1
ATOM 1582 O O . VAL A 1 202 ? 2.355 -12.069 -2.876 1.00 96.44 202 VAL A O 1
ATOM 1585 N N . ASP A 1 203 ? 1.323 -12.448 -0.919 1.00 95.75 203 ASP A N 1
ATOM 1586 C CA . ASP A 1 203 ? 2.518 -12.318 -0.087 1.00 95.75 203 ASP A CA 1
ATOM 1587 C C . ASP A 1 203 ? 3.512 -13.450 -0.331 1.00 95.75 203 ASP A C 1
ATOM 1589 O O . ASP A 1 203 ? 4.710 -13.191 -0.454 1.00 95.75 203 ASP A O 1
ATOM 1593 N N . GLU A 1 204 ? 3.024 -14.685 -0.463 1.00 95.94 204 GLU A N 1
ATOM 1594 C CA . GLU A 1 204 ? 3.855 -15.831 -0.821 1.00 95.94 204 GLU A CA 1
ATOM 1595 C C . GLU A 1 204 ? 4.567 -15.589 -2.154 1.00 95.94 204 GLU A C 1
ATOM 1597 O O . GLU A 1 204 ? 5.770 -15.813 -2.226 1.00 95.94 204 GLU A O 1
ATOM 1602 N N . ASN A 1 205 ? 3.879 -15.031 -3.159 1.00 95.38 205 ASN A N 1
ATOM 1603 C CA . ASN A 1 205 ? 4.460 -14.679 -4.460 1.00 95.38 205 ASN A CA 1
ATOM 1604 C C . ASN A 1 205 ? 5.546 -13.593 -4.386 1.00 95.38 205 ASN A C 1
ATOM 1606 O O . ASN A 1 205 ? 6.404 -13.530 -5.269 1.00 95.38 205 ASN A O 1
ATOM 1610 N N . MET A 1 206 ? 5.573 -12.759 -3.342 1.00 94.31 206 MET A N 1
ATOM 1611 C CA . MET A 1 206 ? 6.634 -11.758 -3.195 1.00 94.31 206 MET A CA 1
ATOM 1612 C C . MET A 1 206 ? 7.986 -12.406 -2.892 1.00 94.31 206 MET A C 1
ATOM 1614 O O . MET A 1 206 ? 9.003 -11.914 -3.368 1.00 94.31 206 MET A O 1
ATOM 1618 N N . ALA A 1 207 ? 8.036 -13.501 -2.128 1.00 89.12 207 ALA A N 1
ATOM 1619 C CA . ALA A 1 207 ? 9.292 -14.171 -1.784 1.00 89.12 207 ALA A CA 1
ATOM 1620 C C . ALA A 1 207 ? 10.056 -14.746 -3.000 1.00 89.12 207 ALA A C 1
ATOM 1622 O O . ALA A 1 207 ? 11.237 -14.420 -3.157 1.00 89.12 207 ALA A O 1
ATOM 1623 N N . PRO A 1 208 ? 9.449 -15.557 -3.894 1.00 92.44 208 PRO A N 1
ATOM 1624 C CA . PRO A 1 208 ? 10.141 -16.100 -5.050 1.00 92.44 208 PRO A CA 1
ATOM 1625 C C . PRO A 1 208 ? 10.584 -15.017 -6.035 1.00 92.44 208 PRO A C 1
ATOM 1627 O O . PRO A 1 208 ? 11.638 -15.206 -6.634 1.00 92.44 208 PRO A O 1
ATOM 1630 N N . ALA A 1 209 ? 9.865 -13.891 -6.124 1.00 93.50 209 ALA A N 1
ATOM 1631 C CA . ALA A 1 209 ? 10.229 -12.743 -6.959 1.00 93.50 209 ALA A CA 1
ATOM 1632 C C . ALA A 1 209 ? 11.545 -12.056 -6.537 1.00 93.50 209 ALA A C 1
ATOM 1634 O O . ALA A 1 209 ? 12.079 -11.247 -7.287 1.00 93.50 209 ALA A O 1
ATOM 1635 N N . HIS A 1 210 ? 12.075 -12.358 -5.343 1.00 93.81 210 HIS A N 1
ATOM 1636 C CA . HIS A 1 210 ? 13.388 -11.869 -4.909 1.00 93.81 210 HIS A CA 1
ATOM 1637 C C . HIS A 1 210 ? 14.542 -12.793 -5.278 1.00 93.81 210 HIS A C 1
ATOM 1639 O O . HIS A 1 210 ? 15.692 -12.374 -5.205 1.00 93.81 210 HIS A O 1
ATOM 1645 N N . ARG A 1 211 ? 14.283 -14.060 -5.612 1.00 94.06 211 ARG A N 1
ATOM 1646 C CA . ARG A 1 211 ? 15.369 -15.009 -5.871 1.00 94.06 211 ARG A CA 1
ATOM 1647 C C . ARG A 1 211 ? 16.163 -14.554 -7.089 1.00 94.06 211 ARG A C 1
ATOM 1649 O O . ARG A 1 211 ? 15.576 -14.106 -8.069 1.00 94.06 211 ARG A O 1
ATOM 1656 N N . ARG A 1 212 ? 17.488 -14.695 -7.024 1.00 93.94 212 ARG A N 1
ATOM 1657 C CA . ARG A 1 212 ? 18.327 -14.577 -8.217 1.00 93.94 212 ARG A CA 1
ATOM 1658 C C . ARG A 1 212 ? 17.852 -15.569 -9.278 1.00 93.94 212 ARG A C 1
ATOM 1660 O O . ARG A 1 212 ? 17.531 -16.709 -8.935 1.00 93.94 212 ARG A O 1
ATOM 1667 N N . ASP A 1 213 ? 17.791 -15.121 -10.525 1.00 92.38 213 ASP A N 1
ATOM 1668 C CA . ASP A 1 213 ? 17.195 -15.846 -11.652 1.00 92.38 213 ASP A CA 1
ATOM 1669 C C . ASP A 1 213 ? 15.710 -16.218 -11.413 1.00 92.38 213 ASP A C 1
ATOM 1671 O O . ASP A 1 213 ? 15.191 -17.193 -11.964 1.00 92.38 213 ASP A O 1
ATOM 1675 N N . GLY A 1 214 ? 15.021 -15.462 -10.549 1.00 79.12 214 GLY A N 1
ATOM 1676 C CA . GLY A 1 214 ? 13.599 -15.612 -10.261 1.00 79.12 214 GLY A CA 1
ATOM 1677 C C . GLY A 1 214 ? 12.733 -15.183 -11.446 1.00 79.12 214 GLY A C 1
ATOM 1678 O O . GLY A 1 214 ? 13.021 -14.187 -12.108 1.00 79.12 214 GLY A O 1
ATOM 1679 N N . ALA A 1 215 ? 11.673 -15.952 -11.702 1.00 52.34 215 ALA A N 1
ATOM 1680 C CA . ALA A 1 215 ? 10.624 -15.629 -12.669 1.00 52.34 215 ALA A CA 1
ATOM 1681 C C . ALA A 1 215 ? 9.435 -14.949 -11.982 1.00 52.34 215 ALA A C 1
ATOM 1683 O O . ALA A 1 215 ? 9.094 -15.384 -10.854 1.00 52.34 215 ALA A O 1
#

Foldseek 3Di:
DDDQFDACQVVVQVVQQPQDCLQCVHDPPDDPDVPDPDPQVRLCVWQVSSRNHDPGGLREAQQADLDDDPCLRVAANVDPQDFQPVQLVVCVVVVHDPRVSRRLRSLVSGDQPDDDPPCPDDDPQACVVVCSSQVSSHHQKHWDAFGPDDPDDDGDHIDMDGHRDDDDPDPVVVVVVVVVVVVVVVVCVVVVDDPGDHVVVVRVVVVQNTGVVGD

Nearest PDB structures (foldseek):
  3ig8-assembly1_A  TM=8.067E-01  e=1.712E-13  Saccharomyces cerevisiae

Sequence (215 aa):
RLADTDVRWSVISASVDDRTPGERGQVMGESGSPHATLSSKDMLQLAGGGMVRLPKSRYASISRYLANCQGCQERFNDLEAPLDPEALALLYDAGIDDSLAKHVAHLFTRDPLTLQRGHEVQSVEETDHFEAIQSTNWQTVRWKPPPKRKACGPRVGWRVEFRSMEVGLTDFENAAFTTFVVLVSRVILAFDLNLYMPLSLVDENMAPAHRRDGA

Secondary structure (DSSP, 8-state):
---SBS-SHHHHHHHT----TTTTT--TTS----S----HHHHTTSGGGGTS--SS-SEES-S-----STTHHHHH--S-----HHHHHHHHHTT--HHHHHHHHHHTTS--S---TT--S--TT--HHHHHHHTT-EESEEEEPPPPPPSSSPPP--EEEE--PPPPSSHHHHHHHHHHHHHHHHHHHHTT------HHHHHHHHTGGGBTT--

Solvent-accessible surface area (backbone atoms only — not comparable to full-atom values): 13054 Å² total; per-residue (Å²): 132,88,69,84,43,76,56,62,63,67,60,56,20,60,76,60,44,78,69,42,58,33,13,67,67,44,69,96,83,82,66,96,61,90,68,77,80,66,50,77,72,58,28,62,72,35,44,67,40,42,49,53,62,47,90,61,42,51,32,36,72,70,64,63,69,80,51,85,55,91,68,37,52,74,62,27,44,65,47,88,61,62,62,26,65,66,56,31,50,54,29,48,78,71,67,45,54,71,42,57,23,52,48,52,9,35,56,55,53,47,69,68,86,57,82,63,87,94,61,84,66,92,49,97,90,58,57,63,74,58,43,29,35,58,72,62,46,43,37,39,52,42,84,38,77,48,66,82,84,61,97,69,78,84,88,60,60,76,44,78,44,85,57,72,76,79,85,55,96,44,72,65,55,43,50,50,55,52,50,48,54,53,51,52,52,48,49,37,64,75,66,68,58,87,79,84,60,40,41,57,58,56,55,54,53,52,58,54,53,34,35,56,94,47,117

pLDDT: mean 90.15, std 11.95, range [41.34, 98.5]

Mean predicted aligned error: 5.72 Å

InterPro domains:
  IPR004308 Glutamate-cysteine ligase catalytic subunit [PF03074] (2-213)
  IPR004308 Glutamate-cysteine ligase catalytic subunit [PTHR11164] (2-214)
  IPR014746 Glutamine synthetase/guanido kinase, catalytic domain [SSF55931] (5-213)

Radius of gyration: 19.45 Å; Cα contacts (8 Å, |Δi|>4): 229; chains: 1; bounding box: 50×42×53 Å